Protein AF-A0AAV7MUH1-F1 (afdb_monomer_lite)

pLDDT: mean 76.48, std 22.88, range [33.53, 98.25]

InterPro domains:
  IPR004244 Transposase, L1 [PTHR11505] (30-204)

Organism: Pleurodeles waltl (NCBI:txid8319)

Secondary structure (DSSP, 8-state):
----PPPPPP-------HHHHHHHHHHHHHHHT----------TTSSTTS--STTHHHHHHHHHHHHHHHHHHHHHHHHHHHHHHHHHHHHHHHHHHHHHHHHHHHHHHHHHHHHHHHHHHHHHHHHHHHHHHHHHHHHHHHHHTTPPPP--PPTTTTTT-HHHHHHHHHHHH-GGGTTS-TTTT------------TT-------------

Radius of gyration: 53.79 Å; chains: 1; bounding box: 118×74×135 Å

Structure (mmCIF, N/CA/C/O backbone):
data_AF-A0AAV7MUH1-F1
#
_entry.id   AF-A0AAV7MUH1-F1
#
loop_
_atom_site.group_PDB
_atom_site.id
_atom_site.type_symbol
_atom_site.label_atom_id
_atom_site.label_alt_id
_atom_site.label_comp_id
_atom_site.label_asym_id
_atom_site.label_entity_id
_atom_site.label_seq_id
_atom_site.pdbx_PDB_ins_code
_atom_site.Cartn_x
_atom_site.Cartn_y
_atom_site.Cartn_z
_atom_site.occupancy
_atom_site.B_iso_or_equiv
_atom_site.auth_seq_id
_atom_site.auth_comp_id
_atom_site.auth_asym_id
_atom_site.auth_atom_id
_atom_site.pdbx_PDB_model_num
ATOM 1 N N . MET A 1 1 ? -11.792 -47.259 -41.196 1.00 43.94 1 MET A N 1
ATOM 2 C CA . MET A 1 1 ? -10.559 -46.817 -41.878 1.00 43.94 1 MET A CA 1
ATOM 3 C C . MET A 1 1 ? -10.065 -45.596 -41.130 1.00 43.94 1 MET A C 1
ATOM 5 O O . MET A 1 1 ? -10.400 -44.476 -41.482 1.00 43.94 1 MET A O 1
ATOM 9 N N . GLU A 1 2 ? -9.397 -45.850 -40.009 1.00 38.09 2 GLU A N 1
ATOM 10 C CA . GLU A 1 2 ? -8.798 -44.831 -39.149 1.00 38.09 2 GLU A CA 1
ATOM 11 C C . GLU A 1 2 ? -7.397 -44.534 -39.684 1.00 38.09 2 GLU A C 1
ATOM 13 O O . GLU A 1 2 ? -6.570 -45.438 -39.794 1.00 38.09 2 GLU A O 1
ATOM 18 N N . ALA A 1 3 ? -7.151 -43.285 -40.070 1.00 43.94 3 ALA A N 1
ATOM 19 C CA . ALA A 1 3 ? -5.823 -42.810 -40.423 1.00 43.94 3 ALA A CA 1
ATOM 20 C C . ALA A 1 3 ? -5.205 -42.158 -39.181 1.00 43.94 3 ALA A C 1
ATOM 22 O O . ALA A 1 3 ? -5.614 -41.076 -38.762 1.00 43.94 3 ALA A O 1
ATOM 23 N N . HIS A 1 4 ? -4.239 -42.853 -38.582 1.00 39.06 4 HIS A N 1
ATOM 24 C CA . HIS A 1 4 ? -3.366 -42.335 -37.536 1.00 39.06 4 HIS A CA 1
ATOM 25 C C . HIS A 1 4 ? -2.500 -41.193 -38.089 1.00 39.06 4 HIS A C 1
ATOM 27 O O . HIS A 1 4 ? -1.610 -41.426 -38.905 1.00 39.06 4 HIS A O 1
ATOM 33 N N . LEU A 1 5 ? -2.734 -39.970 -37.615 1.00 45.06 5 LEU A N 1
ATOM 34 C CA . LEU A 1 5 ? -1.778 -38.865 -37.689 1.00 45.06 5 LEU A CA 1
ATOM 35 C C . LEU A 1 5 ? -0.953 -38.873 -36.397 1.00 45.06 5 LEU A C 1
ATOM 37 O O . LEU A 1 5 ? -1.501 -38.744 -35.302 1.00 45.06 5 LEU A O 1
ATOM 41 N N . ALA A 1 6 ? 0.355 -39.089 -36.529 1.00 49.53 6 ALA A N 1
ATOM 42 C CA . ALA A 1 6 ? 1.310 -39.011 -35.429 1.00 49.53 6 ALA A CA 1
ATOM 43 C C . ALA A 1 6 ? 1.511 -37.546 -34.986 1.00 49.53 6 ALA A C 1
ATOM 45 O O . ALA A 1 6 ? 1.482 -36.656 -35.837 1.00 49.53 6 ALA A O 1
ATOM 46 N N . PRO A 1 7 ? 1.728 -37.270 -33.687 1.00 46.59 7 PRO A N 1
ATOM 47 C CA . PRO A 1 7 ? 2.046 -35.928 -33.219 1.00 46.59 7 PRO A CA 1
ATOM 48 C C . PRO A 1 7 ? 3.510 -35.594 -33.526 1.00 46.59 7 PRO A C 1
ATOM 50 O O . PRO A 1 7 ? 4.417 -36.341 -33.155 1.00 46.59 7 PRO A O 1
ATOM 53 N N . GLU A 1 8 ? 3.739 -34.462 -34.189 1.00 44.31 8 GLU A N 1
ATOM 54 C CA . GLU A 1 8 ? 5.073 -33.883 -34.317 1.00 44.31 8 GLU A CA 1
ATOM 55 C C . GLU A 1 8 ? 5.610 -33.534 -32.923 1.00 44.31 8 GLU A C 1
ATOM 57 O O . GLU A 1 8 ? 4.988 -32.795 -32.157 1.00 44.31 8 GLU A O 1
ATOM 62 N N . GLY A 1 9 ? 6.747 -34.134 -32.570 1.00 41.78 9 GLY A N 1
ATOM 63 C CA . GLY A 1 9 ? 7.471 -33.811 -31.347 1.00 41.78 9 GLY A CA 1
ATOM 64 C C . GLY A 1 9 ? 8.048 -32.391 -31.397 1.00 41.78 9 GLY A C 1
ATOM 65 O O . GLY A 1 9 ? 8.217 -31.824 -32.478 1.00 41.78 9 GLY A O 1
ATOM 66 N N . PRO A 1 10 ? 8.369 -31.797 -30.237 1.00 39.47 10 PRO A N 1
ATOM 67 C CA . PRO A 1 10 ? 8.906 -30.447 -30.180 1.00 39.47 10 PRO A CA 1
ATOM 68 C C . PRO A 1 10 ? 10.272 -30.392 -30.871 1.00 39.47 10 PRO A C 1
ATOM 70 O O . PRO A 1 10 ? 11.183 -31.151 -30.540 1.00 39.47 10 PRO A O 1
ATOM 73 N N . VAL A 1 11 ? 10.413 -29.459 -31.815 1.00 42.25 11 VAL A N 1
ATOM 74 C CA . VAL A 1 11 ? 11.704 -29.059 -32.380 1.00 42.25 11 VAL A CA 1
ATOM 75 C C . VAL A 1 11 ? 12.531 -28.470 -31.242 1.00 42.25 11 VAL A C 1
ATOM 77 O O . VAL A 1 11 ? 12.309 -27.341 -30.804 1.00 42.25 11 VAL A O 1
ATOM 80 N N . VAL A 1 12 ? 13.464 -29.264 -30.725 1.00 39.06 12 VAL A N 1
ATOM 81 C CA . VAL A 1 12 ? 14.494 -28.793 -29.803 1.00 39.06 12 VAL A CA 1
ATOM 82 C C . VAL A 1 12 ? 15.416 -27.888 -30.614 1.00 39.06 12 VAL A C 1
ATOM 84 O O . VAL A 1 12 ? 16.262 -28.359 -31.368 1.00 39.06 12 VAL A O 1
ATOM 87 N N . LEU A 1 13 ? 15.218 -26.576 -30.497 1.00 42.34 13 LEU A N 1
ATOM 88 C CA . LEU A 1 13 ? 16.234 -25.601 -30.872 1.00 42.34 13 LEU A CA 1
ATOM 89 C C . LEU A 1 13 ? 17.396 -25.804 -29.899 1.00 42.34 13 LEU A C 1
ATOM 91 O O . LEU A 1 13 ? 17.315 -25.377 -28.746 1.00 42.34 13 LEU A O 1
ATOM 95 N N . GLU A 1 14 ? 18.439 -26.513 -30.338 1.00 43.88 14 GLU A N 1
ATOM 96 C CA . GLU A 1 14 ? 19.710 -26.568 -29.621 1.00 43.88 14 GLU A CA 1
ATOM 97 C C . GLU A 1 14 ? 20.183 -25.130 -29.397 1.00 43.88 14 GLU A C 1
ATOM 99 O O . GLU A 1 14 ? 20.606 -24.428 -30.318 1.00 43.88 14 GLU A O 1
ATOM 104 N N . GLN A 1 15 ? 20.056 -24.666 -28.156 1.00 44.34 15 GLN A N 1
ATOM 105 C CA . GLN A 1 15 ? 20.662 -23.426 -27.714 1.00 44.34 15 GLN A CA 1
ATOM 106 C C . GLN A 1 15 ? 22.170 -23.660 -27.693 1.00 44.34 15 GLN A C 1
ATOM 108 O O . GLN A 1 15 ? 22.711 -24.201 -26.729 1.00 44.34 15 GLN A O 1
ATOM 113 N N . GLY A 1 16 ? 22.835 -23.302 -28.793 1.00 47.91 16 GLY A N 1
ATOM 114 C CA . GLY A 1 16 ? 24.289 -23.265 -28.851 1.00 47.91 16 GLY A CA 1
ATOM 115 C C . GLY A 1 16 ? 24.819 -22.426 -27.691 1.00 47.91 16 GLY A C 1
ATOM 116 O O . GLY A 1 16 ? 24.275 -21.356 -27.396 1.00 47.91 16 GLY A O 1
ATOM 117 N N . SER A 1 17 ? 25.834 -22.937 -26.992 1.00 55.66 17 SER A N 1
ATOM 118 C CA . SER A 1 17 ? 26.380 -22.255 -25.820 1.00 55.66 17 SER A CA 1
ATOM 119 C C . SER A 1 17 ? 26.906 -20.867 -26.223 1.00 55.66 17 SER A C 1
ATOM 121 O O . SER A 1 17 ? 27.363 -20.698 -27.357 1.00 55.66 17 SER A O 1
ATOM 123 N N . PRO A 1 18 ? 26.897 -19.861 -25.330 1.00 56.88 18 PRO A N 1
ATOM 124 C CA . PRO A 1 18 ? 27.434 -18.527 -25.631 1.00 56.88 18 PRO A CA 1
ATOM 125 C C . PRO A 1 18 ? 28.854 -18.558 -26.230 1.00 56.88 18 PRO A C 1
ATOM 127 O O . PRO A 1 18 ? 29.188 -17.767 -27.107 1.00 56.88 18 PRO A O 1
ATOM 130 N N . GLN A 1 19 ? 29.648 -19.562 -25.849 1.00 59.56 19 GLN A N 1
ATOM 131 C CA . GLN A 1 19 ? 31.004 -19.802 -26.348 1.00 59.56 19 GLN A CA 1
ATOM 132 C C . GLN A 1 19 ? 31.039 -20.227 -27.830 1.00 59.56 19 GLN A C 1
ATOM 134 O O . GLN A 1 19 ? 32.004 -19.933 -28.533 1.00 59.56 19 GLN A O 1
ATOM 139 N N . GLN A 1 20 ? 29.998 -20.898 -28.337 1.00 52.66 20 GLN A N 1
ATOM 140 C CA . GLN A 1 20 ? 29.888 -21.255 -29.757 1.00 52.66 20 GLN A CA 1
ATOM 141 C C . GLN A 1 20 ? 29.564 -20.036 -30.632 1.00 52.66 20 GLN A C 1
ATOM 143 O O . GLN A 1 20 ? 30.074 -19.940 -31.751 1.00 52.66 20 GLN A O 1
ATOM 148 N N . TRP A 1 21 ? 28.783 -19.081 -30.117 1.00 51.62 21 TRP A N 1
ATOM 149 C CA . TRP A 1 21 ? 28.509 -17.820 -30.813 1.00 51.62 21 TRP A CA 1
ATOM 150 C C . TRP A 1 21 ? 29.731 -16.901 -30.837 1.00 51.62 21 TRP A C 1
ATOM 152 O O . TRP A 1 21 ? 30.038 -16.323 -31.879 1.00 51.62 21 TRP A O 1
ATOM 162 N N . GLU A 1 22 ? 30.493 -16.843 -29.742 1.00 57.41 22 GLU A N 1
ATOM 163 C CA . GLU A 1 22 ? 31.778 -16.135 -29.704 1.00 57.41 22 GLU A CA 1
ATOM 164 C C . GLU A 1 22 ? 32.790 -16.737 -30.692 1.00 57.41 22 GLU A C 1
ATOM 166 O O . GLU A 1 22 ? 33.447 -16.001 -31.431 1.00 57.41 22 GLU A O 1
ATOM 171 N N . ALA A 1 23 ? 32.865 -18.069 -30.795 1.00 57.28 23 ALA A N 1
ATOM 172 C CA . ALA A 1 23 ? 33.745 -18.737 -31.754 1.00 57.28 23 ALA A CA 1
ATOM 173 C C . ALA A 1 23 ? 33.356 -18.459 -33.222 1.00 57.28 23 ALA A C 1
ATOM 175 O O . ALA A 1 23 ? 34.238 -18.251 -34.059 1.00 57.28 23 ALA A O 1
ATOM 176 N N . GLN A 1 24 ? 32.057 -18.399 -33.545 1.00 53.31 24 GLN A N 1
ATOM 177 C CA . GLN A 1 24 ? 31.593 -18.008 -34.885 1.00 53.31 24 GLN A CA 1
ATOM 178 C C . GLN A 1 24 ? 31.852 -16.528 -35.189 1.00 53.31 24 GLN A C 1
ATOM 180 O O . GLN A 1 24 ? 32.241 -16.196 -36.310 1.00 53.31 24 GLN A O 1
ATOM 185 N N . MET A 1 25 ? 31.707 -15.642 -34.201 1.00 51.44 25 MET A N 1
ATOM 186 C CA . MET A 1 25 ? 31.997 -14.216 -34.370 1.00 51.44 25 MET A CA 1
ATOM 187 C C . MET A 1 25 ? 33.490 -13.956 -34.589 1.00 51.44 25 MET A C 1
ATOM 189 O O . MET A 1 25 ? 33.831 -13.158 -35.463 1.00 51.44 25 MET A O 1
ATOM 193 N N . ILE A 1 26 ? 34.375 -14.681 -33.892 1.00 55.84 26 ILE A N 1
ATOM 194 C CA . ILE A 1 26 ? 35.833 -14.620 -34.099 1.00 55.84 26 ILE A CA 1
ATOM 195 C C . ILE A 1 26 ? 36.221 -15.153 -35.490 1.00 55.84 26 ILE A C 1
ATOM 197 O O . ILE A 1 26 ? 37.089 -14.577 -36.148 1.00 55.84 26 ILE A O 1
ATOM 201 N N . GLN A 1 27 ? 35.553 -16.196 -36.002 1.00 47.59 27 GLN A N 1
ATOM 202 C CA . GLN A 1 27 ? 35.782 -16.660 -37.378 1.00 47.59 27 GLN A CA 1
ATOM 203 C C . GLN A 1 27 ? 35.273 -15.665 -38.434 1.00 47.59 27 GLN A C 1
ATOM 205 O O . GLN A 1 27 ? 35.942 -15.463 -39.447 1.00 47.59 27 GLN A O 1
ATOM 210 N N . LEU A 1 28 ? 34.158 -14.971 -38.188 1.00 43.12 28 LEU A N 1
ATOM 211 C CA . LEU A 1 28 ? 33.665 -13.910 -39.076 1.00 43.12 28 LEU A CA 1
ATOM 212 C C . LEU A 1 28 ? 34.564 -12.660 -39.059 1.00 43.12 28 LEU A C 1
ATOM 214 O O . LEU A 1 28 ? 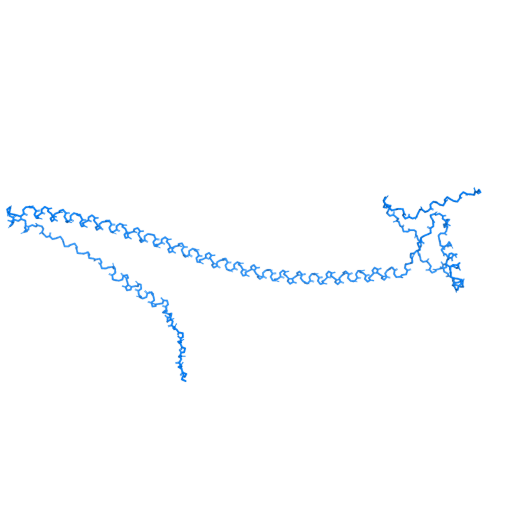34.759 -12.037 -40.104 1.00 43.12 28 LEU A O 1
ATOM 218 N N . THR A 1 29 ? 35.197 -12.334 -37.925 1.00 46.56 29 THR A N 1
ATOM 219 C CA . THR A 1 29 ? 36.217 -11.267 -37.875 1.00 46.56 29 THR A CA 1
ATOM 220 C C . THR A 1 29 ? 37.530 -11.684 -38.542 1.00 46.56 29 THR A C 1
ATOM 222 O O . THR A 1 29 ? 38.168 -10.854 -39.190 1.00 46.56 29 THR A O 1
ATOM 225 N N . ALA A 1 30 ? 37.912 -12.965 -38.472 1.00 40.53 30 ALA A N 1
ATOM 226 C CA . ALA A 1 30 ? 39.101 -13.483 -39.154 1.00 40.53 30 ALA A CA 1
ATOM 227 C C . ALA A 1 30 ? 38.953 -13.505 -40.689 1.00 40.53 30 ALA A C 1
ATOM 229 O O . ALA A 1 30 ? 39.934 -13.291 -41.401 1.00 40.53 30 ALA A O 1
ATOM 230 N N . VAL A 1 31 ? 37.736 -13.690 -41.214 1.00 44.97 31 VAL A N 1
ATOM 231 C CA . VAL A 1 31 ? 37.474 -13.651 -42.666 1.00 44.97 31 VAL A CA 1
ATOM 232 C C . VAL A 1 31 ? 37.363 -12.211 -43.195 1.00 44.97 31 VAL A C 1
ATOM 234 O O . VAL A 1 31 ? 37.756 -11.947 -44.329 1.00 44.97 31 VAL A O 1
ATOM 237 N N . GLY A 1 32 ? 36.922 -11.249 -42.374 1.00 37.06 32 GLY A N 1
ATOM 238 C CA . GLY A 1 32 ? 36.836 -9.828 -42.753 1.00 37.06 32 GLY A CA 1
ATOM 239 C C . GLY A 1 32 ? 38.130 -9.015 -42.586 1.00 37.06 32 GLY A C 1
ATOM 240 O O . GLY A 1 32 ? 38.215 -7.891 -43.073 1.00 37.06 32 GLY A O 1
ATOM 241 N N . GLY A 1 33 ? 39.139 -9.572 -41.907 1.00 34.19 33 GLY A N 1
ATOM 242 C CA . GLY A 1 33 ? 40.399 -8.906 -41.553 1.00 34.19 33 GLY A CA 1
ATOM 243 C C . GLY A 1 33 ? 41.588 -9.206 -42.470 1.00 34.19 33 GLY A C 1
ATOM 244 O O . GLY A 1 33 ? 42.725 -8.906 -42.106 1.00 34.19 33 GLY A O 1
ATOM 245 N N . SER A 1 34 ? 41.363 -9.782 -43.655 1.00 38.22 34 SER A N 1
ATOM 246 C CA . SER A 1 34 ? 42.408 -9.918 -44.679 1.00 38.22 34 SER A CA 1
ATOM 247 C C . SER A 1 34 ? 42.640 -8.566 -45.351 1.00 38.22 34 SER A C 1
ATOM 249 O O . SER A 1 34 ? 42.219 -8.312 -46.476 1.00 38.22 34 SER A O 1
ATOM 251 N N . SER A 1 35 ? 43.301 -7.678 -44.612 1.00 40.84 35 SER A N 1
ATOM 252 C CA . SER A 1 35 ? 43.976 -6.497 -45.128 1.00 40.84 35 SER A CA 1
ATOM 253 C C . SER A 1 35 ? 44.902 -6.948 -46.254 1.00 40.84 35 SER A C 1
ATOM 255 O O . SER A 1 35 ? 46.018 -7.411 -46.014 1.00 40.84 35 SER A O 1
ATOM 257 N N . LEU A 1 36 ? 44.432 -6.829 -47.497 1.00 41.06 36 LEU A N 1
ATOM 258 C CA . LEU A 1 36 ? 45.266 -6.826 -48.691 1.00 41.06 36 LEU A CA 1
ATOM 259 C C . LEU A 1 36 ? 46.112 -5.548 -48.659 1.00 41.06 36 LEU A C 1
ATOM 261 O O . LEU A 1 36 ? 45.964 -4.640 -49.469 1.00 41.06 36 LEU A O 1
ATOM 265 N N . ARG A 1 37 ? 47.031 -5.464 -47.694 1.00 40.81 37 ARG A N 1
ATOM 266 C CA . ARG A 1 37 ? 48.134 -4.510 -47.688 1.00 40.81 37 ARG A CA 1
ATOM 267 C C . ARG A 1 37 ? 49.235 -5.059 -48.595 1.00 40.81 37 ARG A C 1
ATOM 269 O O . ARG A 1 37 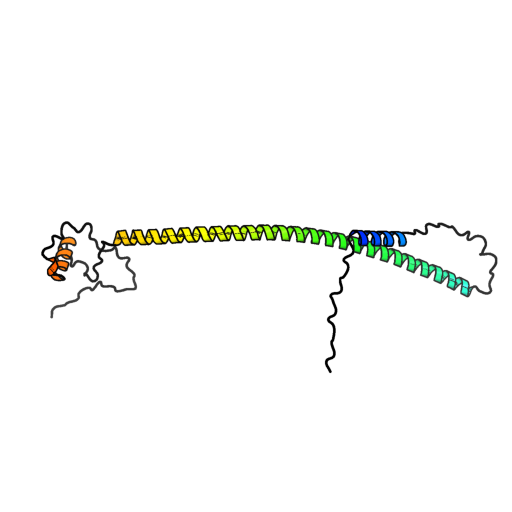? 50.363 -5.273 -48.174 1.00 40.81 37 ARG A O 1
ATOM 276 N N . GLY A 1 38 ? 48.880 -5.284 -49.854 1.00 34.75 38 GLY A N 1
ATOM 277 C CA . GLY A 1 38 ? 49.821 -5.331 -50.958 1.00 34.75 38 GLY A CA 1
ATOM 278 C C . GLY A 1 38 ? 49.881 -3.933 -51.549 1.00 34.75 38 GLY A C 1
ATOM 279 O O . GLY A 1 38 ? 49.146 -3.624 -52.480 1.00 34.75 38 GLY A O 1
ATOM 280 N N . LYS A 1 39 ? 50.740 -3.065 -51.003 1.00 41.88 39 LYS A N 1
ATOM 281 C CA . LYS A 1 39 ? 51.292 -1.964 -51.801 1.00 41.88 39 LYS A CA 1
ATOM 282 C C . LYS A 1 39 ? 52.263 -2.592 -52.800 1.00 41.88 39 LYS A C 1
ATOM 284 O O . LYS A 1 39 ? 53.472 -2.511 -52.631 1.00 41.88 39 LYS A O 1
ATOM 289 N N . GLU A 1 40 ? 51.731 -3.296 -53.788 1.00 39.44 40 GLU A N 1
ATOM 290 C CA . GLU A 1 40 ? 52.472 -3.505 -55.019 1.00 39.44 40 GLU A CA 1
ATOM 291 C C . GLU A 1 40 ? 52.229 -2.249 -55.841 1.00 39.44 40 GLU A C 1
ATOM 293 O O . GLU A 1 40 ? 51.206 -2.094 -56.509 1.00 39.44 40 GLU A O 1
ATOM 298 N N . ASP A 1 41 ? 53.162 -1.309 -55.706 1.00 42.47 41 ASP A N 1
ATOM 299 C CA . ASP A 1 41 ? 53.386 -0.288 -56.715 1.00 42.47 41 ASP A CA 1
ATOM 300 C C . ASP A 1 41 ? 53.663 -1.035 -58.026 1.00 42.47 41 ASP A C 1
ATOM 302 O O . ASP A 1 41 ? 54.786 -1.450 -58.314 1.00 42.47 41 ASP A O 1
ATOM 306 N N . PHE A 1 42 ? 52.601 -1.294 -58.791 1.00 39.28 42 PHE A N 1
ATOM 307 C CA . PHE A 1 42 ? 52.718 -1.811 -60.144 1.00 39.28 42 PHE A CA 1
ATOM 308 C C . PHE A 1 42 ? 53.594 -0.820 -60.916 1.00 39.28 42 PHE A C 1
ATOM 310 O O . PHE A 1 42 ? 53.248 0.364 -60.966 1.00 39.28 42 PHE A O 1
ATOM 317 N N . PRO A 1 43 ? 54.718 -1.252 -61.513 1.00 43.62 43 PRO A N 1
ATOM 318 C CA . PRO A 1 43 ? 55.547 -0.352 -62.288 1.00 43.62 43 PRO A CA 1
ATOM 319 C C . PRO A 1 43 ? 54.736 0.097 -63.508 1.00 43.62 43 PRO A C 1
ATOM 321 O O . PRO A 1 43 ? 54.604 -0.632 -64.489 1.00 43.62 43 PRO A O 1
ATOM 324 N N . GLU A 1 44 ? 54.201 1.319 -63.458 1.00 51.22 44 GLU A N 1
ATOM 325 C CA . GLU A 1 44 ? 53.490 1.978 -64.567 1.00 51.22 44 GLU A CA 1
ATOM 326 C C . GLU A 1 44 ? 54.391 2.188 -65.806 1.00 51.22 44 GLU A C 1
ATOM 328 O O . GLU A 1 44 ? 53.945 2.670 -66.846 1.00 51.22 44 GLU A O 1
ATOM 333 N N . SER A 1 45 ? 55.660 1.782 -65.742 1.00 49.47 45 SER A N 1
ATOM 334 C CA . SER A 1 45 ? 56.706 2.223 -66.658 1.00 49.47 45 SER A CA 1
ATOM 335 C C . SER A 1 45 ? 56.939 1.354 -67.898 1.00 49.47 45 SER A C 1
ATOM 337 O O . SER A 1 45 ? 57.883 1.647 -68.621 1.00 49.47 45 SER A O 1
ATOM 339 N N . ASN A 1 46 ? 56.146 0.313 -68.196 1.00 49.44 46 ASN A N 1
ATOM 340 C CA . ASN A 1 46 ? 56.423 -0.492 -69.407 1.00 49.44 46 ASN A CA 1
ATOM 341 C C . ASN A 1 46 ? 55.228 -1.027 -70.216 1.00 49.44 46 ASN A C 1
ATOM 343 O O . ASN A 1 46 ? 55.435 -1.713 -71.212 1.00 49.44 46 ASN A O 1
ATOM 347 N N . ALA A 1 47 ? 53.985 -0.686 -69.864 1.00 48.19 47 ALA A N 1
ATOM 348 C CA . ALA A 1 47 ? 52.813 -1.023 -70.691 1.00 48.19 47 ALA A CA 1
ATOM 349 C C . ALA A 1 47 ? 52.324 0.148 -71.570 1.00 48.19 47 ALA A C 1
ATOM 351 O O . ALA A 1 47 ? 51.491 -0.040 -72.454 1.00 48.19 47 ALA A O 1
ATOM 352 N N . LEU A 1 48 ? 52.843 1.360 -71.343 1.00 48.38 48 LEU A N 1
ATOM 353 C CA . LEU A 1 48 ? 52.349 2.606 -71.943 1.00 48.38 48 LEU A CA 1
ATOM 354 C C . LEU A 1 48 ? 52.924 2.920 -73.338 1.00 48.38 48 LEU A C 1
ATOM 356 O O . LEU A 1 48 ? 52.413 3.809 -74.010 1.00 48.38 48 LEU A O 1
ATOM 360 N N . ALA A 1 49 ? 53.947 2.191 -73.795 1.00 52.38 49 ALA A N 1
ATOM 361 C CA . ALA A 1 49 ? 54.671 2.494 -75.036 1.00 52.38 49 ALA A CA 1
ATOM 362 C C . ALA A 1 49 ? 54.296 1.610 -76.247 1.00 52.38 49 ALA A C 1
ATOM 364 O O . ALA A 1 49 ? 54.886 1.762 -77.312 1.00 52.38 49 ALA A O 1
ATOM 365 N N . LEU A 1 50 ? 53.336 0.683 -76.115 1.00 49.19 50 LEU A N 1
ATOM 366 C CA . LEU A 1 50 ? 53.035 -0.323 -77.153 1.00 49.19 50 LEU A CA 1
ATOM 367 C C . LEU A 1 50 ? 51.607 -0.276 -77.726 1.00 49.19 50 LEU A C 1
ATOM 369 O O . LEU A 1 50 ? 51.237 -1.138 -78.520 1.00 49.19 50 LEU A O 1
ATOM 373 N N . LEU A 1 51 ? 50.805 0.736 -77.382 1.00 49.91 51 LEU A N 1
ATOM 374 C CA . LEU A 1 51 ? 49.444 0.908 -77.908 1.00 49.91 51 LEU A CA 1
ATOM 375 C C . LEU A 1 51 ? 49.213 2.340 -78.417 1.00 49.91 51 LEU A C 1
ATOM 377 O O . LEU A 1 51 ? 48.513 3.130 -77.791 1.00 49.91 51 LEU A O 1
ATOM 381 N N . GLU A 1 52 ? 49.764 2.669 -79.587 1.00 50.56 52 GLU A N 1
ATOM 382 C CA . GLU A 1 52 ? 49.280 3.805 -80.391 1.00 50.56 52 GLU A CA 1
ATOM 383 C C . GLU A 1 52 ? 48.076 3.404 -81.295 1.00 50.56 52 GLU A C 1
ATOM 385 O O . GLU A 1 52 ? 47.680 2.239 -81.386 1.00 50.56 52 GLU A O 1
ATOM 390 N N . PRO A 1 53 ? 47.451 4.340 -82.031 1.00 55.19 53 PRO A N 1
ATOM 391 C CA . PRO A 1 53 ? 46.261 5.114 -81.699 1.00 55.19 53 PRO A CA 1
ATOM 392 C C . PRO A 1 53 ? 44.953 4.492 -82.245 1.00 55.19 53 PRO A C 1
ATOM 394 O O . PRO A 1 53 ? 43.993 5.209 -82.520 1.00 55.19 53 PRO A O 1
ATOM 397 N N . ARG A 1 54 ? 44.871 3.164 -82.429 1.00 53.62 54 ARG A N 1
ATOM 398 C CA . ARG A 1 54 ? 43.662 2.523 -83.004 1.00 53.62 54 ARG A CA 1
ATOM 399 C C . ARG A 1 54 ? 42.493 2.341 -82.024 1.00 53.62 54 ARG A C 1
ATOM 401 O O . ARG A 1 54 ? 41.356 2.248 -82.469 1.00 53.62 54 ARG A O 1
ATOM 408 N N . ASN A 1 55 ? 42.748 2.369 -80.711 1.00 59.81 55 ASN A N 1
ATOM 409 C CA . ASN A 1 55 ? 41.759 2.070 -79.659 1.00 59.81 55 ASN A CA 1
ATOM 410 C C . ASN A 1 55 ? 41.592 3.195 -78.611 1.00 59.81 55 ASN A C 1
ATOM 412 O O . ASN A 1 55 ? 41.168 2.942 -77.482 1.00 59.81 55 ASN A O 1
ATOM 416 N N . GLY A 1 56 ? 41.897 4.452 -78.959 1.00 67.31 56 GLY A N 1
ATOM 417 C CA . GLY A 1 56 ? 41.882 5.584 -78.014 1.00 67.31 56 GLY A CA 1
ATOM 418 C C . GLY A 1 56 ? 40.542 5.825 -77.295 1.00 67.31 56 GLY A C 1
ATOM 419 O O . GLY A 1 56 ? 40.527 6.333 -76.175 1.00 67.31 56 GLY A O 1
ATOM 420 N N . GLY A 1 57 ? 39.416 5.417 -77.894 1.00 78.94 57 GLY A N 1
ATOM 421 C CA . GLY A 1 57 ? 38.099 5.449 -77.245 1.00 78.94 57 GLY A CA 1
ATOM 422 C C . GLY A 1 57 ? 37.958 4.428 -76.111 1.00 78.94 57 GLY A C 1
ATOM 423 O O . GLY A 1 57 ? 37.470 4.766 -75.036 1.00 78.94 57 GLY A O 1
ATOM 424 N N . VAL A 1 58 ? 38.461 3.207 -76.314 1.00 82.69 58 VAL A N 1
ATOM 425 C CA . VAL A 1 58 ? 38.430 2.127 -75.312 1.00 82.69 58 VAL A CA 1
ATOM 426 C C . VAL A 1 58 ? 39.287 2.495 -74.101 1.00 82.69 58 VAL A C 1
ATOM 428 O O . VAL A 1 58 ? 38.862 2.314 -72.964 1.00 82.69 58 VAL A O 1
ATOM 431 N N . TYR A 1 59 ? 40.457 3.094 -74.330 1.00 83.00 59 TYR A N 1
ATOM 432 C CA . TYR A 1 59 ? 41.340 3.547 -73.253 1.00 83.00 59 TYR A CA 1
ATOM 433 C C . TYR A 1 59 ? 40.710 4.659 -72.394 1.00 83.00 59 TYR A C 1
ATOM 435 O O . TYR A 1 59 ? 40.778 4.612 -71.165 1.00 83.00 59 TYR A O 1
ATOM 443 N N . LYS A 1 60 ? 40.025 5.630 -73.018 1.00 85.81 60 LYS A N 1
ATOM 444 C CA . LYS A 1 60 ? 39.283 6.677 -72.291 1.00 85.81 60 LYS A CA 1
ATOM 445 C C . LYS A 1 60 ? 38.160 6.100 -71.426 1.00 85.81 60 LYS A C 1
ATOM 447 O O . LYS A 1 60 ? 38.001 6.524 -70.284 1.00 85.81 60 LYS A O 1
ATOM 452 N N . LEU A 1 61 ? 37.412 5.123 -71.945 1.00 89.88 61 LEU A N 1
ATOM 453 C CA . LEU A 1 61 ? 36.373 4.427 -71.180 1.00 89.88 61 LEU A CA 1
ATOM 454 C C . LEU A 1 61 ? 36.966 3.657 -69.995 1.00 89.88 61 LEU A C 1
ATOM 456 O O . LEU A 1 61 ? 36.430 3.734 -68.893 1.00 89.88 61 LEU A O 1
ATOM 460 N N . LEU A 1 62 ? 38.101 2.983 -70.192 1.00 90.62 62 LEU A N 1
ATOM 461 C CA . LEU A 1 62 ? 38.789 2.240 -69.136 1.00 90.62 62 LEU A CA 1
ATOM 462 C C . LEU A 1 62 ? 39.260 3.159 -67.995 1.00 90.62 62 LEU A C 1
ATOM 464 O O . LEU A 1 62 ? 39.092 2.827 -66.823 1.00 90.62 62 LEU A O 1
ATOM 468 N N . LEU A 1 63 ? 39.798 4.339 -68.323 1.00 89.44 63 LEU A N 1
ATOM 469 C CA . LEU A 1 63 ? 40.171 5.356 -67.333 1.00 89.44 63 LEU A CA 1
ATOM 470 C C . LEU A 1 63 ? 38.957 5.909 -66.574 1.00 89.44 63 LEU A C 1
ATOM 472 O O . LEU A 1 63 ? 39.024 6.073 -65.355 1.00 89.44 63 LEU A O 1
ATOM 476 N N . SER A 1 64 ? 37.847 6.164 -67.273 1.00 91.62 64 SER A N 1
ATOM 477 C CA . SER A 1 64 ? 36.593 6.605 -66.648 1.00 91.62 64 SER A CA 1
ATOM 478 C C . SER A 1 64 ? 36.051 5.553 -65.682 1.00 91.62 64 SER A C 1
ATOM 480 O O . SER A 1 64 ? 35.705 5.879 -64.550 1.00 91.62 64 SER A O 1
ATOM 482 N N . LEU A 1 65 ? 36.048 4.283 -66.095 1.00 93.75 65 LEU A N 1
ATOM 483 C CA . LEU A 1 65 ? 35.607 3.166 -65.266 1.00 93.75 65 LEU A CA 1
ATOM 484 C C . LEU A 1 65 ? 36.518 2.975 -64.045 1.00 93.75 65 LEU A C 1
ATOM 486 O O . LEU A 1 65 ? 36.023 2.798 -62.937 1.00 93.75 65 LEU A O 1
ATOM 490 N N . LYS A 1 66 ? 37.845 3.081 -64.214 1.00 93.31 66 LYS A N 1
ATOM 491 C CA . LYS A 1 66 ? 38.813 3.042 -63.100 1.00 93.31 66 LYS A CA 1
ATOM 492 C C . LYS A 1 66 ? 38.523 4.137 -62.069 1.00 93.31 66 LYS A C 1
ATOM 494 O O . LYS A 1 66 ? 38.643 3.887 -60.870 1.00 93.31 66 LYS A O 1
ATOM 499 N N . LYS A 1 67 ? 38.148 5.338 -62.523 1.00 94.25 67 LYS A N 1
ATOM 500 C CA . LYS A 1 67 ? 37.769 6.450 -61.644 1.00 94.25 67 LYS A CA 1
ATOM 501 C C . LYS A 1 67 ? 36.452 6.169 -60.914 1.00 94.25 67 LYS A C 1
ATOM 503 O O . LYS A 1 67 ? 36.410 6.320 -59.700 1.00 94.25 67 LYS A O 1
ATOM 508 N N . GLU A 1 68 ? 35.422 5.714 -61.625 1.00 95.56 68 GLU A N 1
ATOM 509 C CA . GLU A 1 68 ? 34.109 5.423 -61.031 1.00 95.56 68 GLU A CA 1
ATOM 510 C C . GLU A 1 68 ? 34.174 4.272 -60.014 1.00 95.56 68 GLU A C 1
ATOM 512 O O . GLU A 1 68 ? 33.582 4.360 -58.941 1.00 95.56 68 GLU A O 1
ATOM 517 N N . ILE A 1 69 ? 34.939 3.211 -60.304 1.00 95.56 69 ILE A N 1
ATOM 518 C CA . ILE A 1 69 ? 35.165 2.105 -59.361 1.00 95.56 69 ILE A CA 1
ATOM 519 C C . ILE A 1 69 ? 35.828 2.619 -58.082 1.00 95.56 69 ILE A C 1
ATOM 521 O O . ILE A 1 69 ? 35.399 2.246 -56.994 1.00 95.56 69 ILE A O 1
ATOM 525 N N . ARG A 1 70 ? 36.841 3.489 -58.198 1.00 95.69 70 ARG A N 1
ATOM 526 C CA . ARG A 1 70 ? 37.516 4.081 -57.034 1.00 95.69 70 ARG A CA 1
ATOM 527 C C . ARG A 1 70 ? 36.551 4.903 -56.185 1.00 95.69 70 ARG A C 1
ATOM 529 O O . ARG A 1 70 ? 36.500 4.710 -54.979 1.00 95.69 70 ARG A O 1
ATOM 536 N N . GLU A 1 71 ? 35.761 5.763 -56.817 1.00 95.94 71 GLU A N 1
ATOM 537 C CA . GLU A 1 71 ? 34.781 6.604 -56.124 1.00 95.94 71 GLU A CA 1
ATOM 538 C C . GLU A 1 71 ? 33.717 5.759 -55.406 1.00 95.94 71 GLU A C 1
ATOM 540 O O . GLU A 1 71 ? 33.415 5.987 -54.236 1.00 95.94 71 GLU A O 1
ATOM 545 N N . ARG A 1 72 ? 33.200 4.709 -56.059 1.00 95.62 72 ARG A N 1
ATOM 546 C CA . ARG A 1 72 ? 32.276 3.758 -55.420 1.00 95.62 72 ARG A CA 1
ATOM 547 C C . ARG A 1 72 ? 32.927 3.013 -54.254 1.00 95.62 72 ARG A C 1
ATOM 549 O O . ARG A 1 72 ? 32.249 2.759 -53.260 1.00 95.62 72 ARG A O 1
ATOM 556 N N . PHE A 1 73 ? 34.211 2.676 -54.362 1.00 96.19 73 PHE A N 1
ATOM 557 C CA . PHE A 1 73 ? 34.958 2.017 -53.291 1.00 96.19 73 PHE A CA 1
ATOM 558 C C . PHE A 1 73 ? 35.116 2.939 -52.074 1.00 96.19 73 PHE A C 1
ATOM 560 O O . PHE A 1 73 ? 34.790 2.532 -50.964 1.00 96.19 73 PHE A O 1
ATOM 567 N N . GLU A 1 74 ? 35.482 4.205 -52.286 1.00 95.88 74 GLU A N 1
ATOM 568 C CA . GLU A 1 74 ? 35.567 5.221 -51.225 1.00 95.88 74 GLU A CA 1
ATOM 569 C C . GLU A 1 74 ? 34.208 5.451 -50.539 1.00 95.88 74 GLU A C 1
ATOM 571 O O . GLU A 1 74 ? 34.119 5.545 -49.314 1.00 95.88 74 GLU A O 1
ATOM 576 N N . ILE A 1 75 ? 33.111 5.501 -51.304 1.00 96.06 75 ILE A N 1
ATOM 577 C CA . ILE A 1 75 ? 31.753 5.595 -50.739 1.00 96.06 75 ILE A CA 1
ATOM 578 C C . ILE A 1 75 ? 31.423 4.351 -49.903 1.00 96.06 75 ILE A C 1
ATOM 580 O O . ILE A 1 75 ? 30.835 4.473 -48.827 1.00 96.06 75 ILE A O 1
ATOM 584 N N . SER A 1 76 ? 31.799 3.163 -50.379 1.00 95.75 76 SER A N 1
ATOM 585 C CA . SER A 1 76 ? 31.575 1.906 -49.663 1.00 95.75 76 SER A CA 1
ATOM 586 C C . SER A 1 76 ? 32.331 1.866 -48.335 1.00 95.75 76 SER A C 1
ATOM 588 O O . SER A 1 76 ? 31.729 1.527 -47.318 1.00 95.75 76 SER A O 1
ATOM 590 N N . GLU A 1 77 ? 33.605 2.263 -48.314 1.00 96.06 77 GLU A N 1
ATOM 591 C CA . GLU A 1 77 ? 34.403 2.348 -47.082 1.00 96.06 77 GLU A CA 1
ATOM 592 C C . GLU A 1 77 ? 33.793 3.342 -46.086 1.00 96.06 77 GLU A C 1
ATOM 594 O O . GLU A 1 77 ? 33.628 3.028 -44.906 1.00 96.06 77 GLU A O 1
ATOM 599 N N . ASN A 1 78 ? 33.362 4.512 -46.565 1.00 96.38 78 ASN A N 1
ATOM 600 C CA . ASN A 1 78 ? 32.699 5.511 -45.727 1.00 96.38 78 ASN A CA 1
ATOM 601 C C . ASN A 1 78 ? 31.373 5.003 -45.143 1.00 96.38 78 ASN A C 1
ATOM 603 O O . ASN A 1 78 ? 31.059 5.262 -43.980 1.00 96.38 78 ASN A O 1
ATOM 607 N N . ASN A 1 79 ? 30.577 4.280 -45.932 1.00 96.56 79 ASN A N 1
ATOM 608 C CA . ASN A 1 79 ? 29.333 3.683 -45.453 1.00 96.56 79 ASN A CA 1
ATOM 609 C C . ASN A 1 79 ? 29.605 2.574 -44.433 1.00 96.56 79 ASN A C 1
ATOM 611 O O . ASN A 1 79 ? 28.913 2.500 -43.420 1.00 96.56 79 ASN A O 1
ATOM 615 N N . GLN A 1 80 ? 30.631 1.753 -44.664 1.00 96.69 80 GLN A N 1
ATOM 616 C CA . GLN A 1 80 ? 31.041 0.714 -43.727 1.00 96.69 80 GLN A CA 1
ATOM 617 C C . GLN A 1 80 ? 31.480 1.315 -42.386 1.00 96.69 80 GLN A C 1
ATOM 619 O O . GLN A 1 80 ? 31.039 0.837 -41.342 1.00 96.69 80 GLN A O 1
ATOM 624 N N . ALA A 1 81 ? 32.255 2.402 -42.404 1.00 95.81 81 ALA A N 1
ATOM 625 C CA . ALA A 1 81 ? 32.653 3.116 -41.193 1.00 95.81 81 ALA A CA 1
ATOM 626 C C . ALA A 1 81 ? 31.440 3.665 -40.416 1.00 95.81 81 ALA A C 1
ATOM 628 O O . ALA A 1 81 ? 31.334 3.461 -39.208 1.00 95.81 81 ALA A O 1
ATOM 629 N N . LYS A 1 82 ? 30.476 4.290 -41.108 1.00 97.31 82 LYS A N 1
ATOM 630 C CA . LYS A 1 82 ? 29.240 4.802 -40.482 1.00 97.31 82 LYS A CA 1
ATOM 631 C C . LYS A 1 82 ? 28.382 3.696 -39.868 1.00 97.31 82 LYS A C 1
ATOM 633 O O . LYS A 1 82 ? 27.804 3.885 -38.802 1.00 97.31 82 LYS A O 1
ATOM 638 N N . ILE A 1 83 ? 28.281 2.544 -40.535 1.00 97.56 83 ILE A N 1
ATOM 639 C CA . ILE A 1 83 ? 27.544 1.386 -40.013 1.00 97.56 83 ILE A CA 1
ATOM 640 C C . ILE A 1 83 ? 28.224 0.862 -38.747 1.00 97.56 83 ILE A C 1
ATOM 642 O O . ILE A 1 83 ? 27.541 0.616 -37.757 1.00 97.56 83 ILE A O 1
ATOM 646 N N . GLN A 1 84 ? 29.553 0.745 -38.746 1.00 97.50 84 GLN A N 1
ATOM 647 C CA . GLN A 1 84 ? 30.306 0.312 -37.566 1.00 97.50 84 GLN A CA 1
ATOM 648 C C . GLN A 1 84 ? 30.102 1.260 -36.379 1.00 97.50 84 GLN A C 1
ATOM 650 O O . GLN A 1 84 ? 29.820 0.801 -35.274 1.00 97.50 84 GLN A O 1
ATOM 655 N N . GLU A 1 85 ? 30.162 2.573 -36.605 1.00 97.31 85 GLU A N 1
ATOM 656 C CA . GLU A 1 85 ? 29.894 3.576 -35.568 1.00 97.31 85 GLU A CA 1
ATOM 657 C C . GLU A 1 85 ? 28.468 3.455 -35.002 1.00 97.31 85 GLU A C 1
ATOM 659 O O . GLU A 1 85 ? 28.263 3.474 -33.782 1.00 97.31 85 GLU A O 1
ATOM 664 N N . ALA A 1 86 ? 27.473 3.271 -35.876 1.00 97.56 86 ALA A N 1
ATOM 665 C CA . ALA A 1 86 ? 26.088 3.066 -35.467 1.00 97.56 86 ALA A CA 1
ATOM 666 C C . ALA A 1 86 ? 25.911 1.771 -34.656 1.00 97.56 86 ALA A C 1
ATOM 668 O O . ALA A 1 86 ? 25.208 1.785 -33.646 1.00 97.56 86 ALA A O 1
ATOM 669 N N . CYS A 1 87 ? 26.567 0.675 -35.049 1.00 97.50 87 CYS A N 1
ATOM 670 C CA . CYS A 1 87 ? 26.543 -0.593 -34.319 1.00 97.50 87 CYS A CA 1
ATOM 671 C C . CYS A 1 87 ? 27.123 -0.451 -32.908 1.00 97.50 87 CYS A C 1
ATOM 673 O O . CYS A 1 87 ? 26.461 -0.845 -31.953 1.00 97.50 87 CYS A O 1
ATOM 675 N N . VAL A 1 88 ? 28.288 0.186 -32.757 1.00 97.50 88 VAL A N 1
ATOM 676 C CA . VAL A 1 88 ? 28.904 0.436 -31.439 1.00 97.50 88 VAL A CA 1
ATOM 677 C C . VAL A 1 88 ? 28.001 1.322 -30.573 1.00 97.50 88 VAL A C 1
ATOM 679 O O . VAL A 1 88 ? 27.799 1.077 -29.382 1.00 97.50 88 VAL A O 1
ATOM 682 N N . THR A 1 89 ? 27.389 2.344 -31.171 1.00 98.00 89 THR A N 1
ATOM 683 C CA . THR A 1 89 ? 26.435 3.211 -30.465 1.00 98.00 89 THR A CA 1
ATOM 684 C C . THR A 1 89 ? 25.184 2.448 -30.015 1.00 98.00 89 THR A C 1
ATOM 686 O O . THR A 1 89 ? 24.642 2.717 -28.945 1.00 98.00 89 THR A O 1
ATOM 689 N N . LEU A 1 90 ? 24.691 1.502 -30.813 1.00 98.06 90 LEU A N 1
ATOM 690 C CA . LEU A 1 90 ? 23.558 0.665 -30.420 1.00 98.06 90 LEU A CA 1
ATOM 691 C C . LEU A 1 90 ? 23.946 -0.324 -29.322 1.00 98.06 90 LEU A C 1
ATOM 693 O O . LEU A 1 90 ? 23.203 -0.453 -28.356 1.00 98.06 90 LEU A O 1
ATOM 697 N N . GLU A 1 91 ? 25.109 -0.960 -29.426 1.00 98.12 91 GLU A N 1
ATOM 698 C CA . GLU A 1 91 ? 25.626 -1.891 -28.420 1.00 98.12 91 GLU A CA 1
ATOM 699 C C . GLU A 1 91 ? 25.765 -1.214 -27.051 1.00 98.12 91 GLU A C 1
ATOM 701 O O . GLU A 1 91 ? 25.239 -1.698 -26.050 1.00 98.12 91 GLU A O 1
ATOM 706 N N . THR A 1 92 ? 26.371 -0.026 -27.012 1.00 97.75 92 THR A N 1
ATOM 707 C CA . THR A 1 92 ? 26.478 0.766 -25.775 1.00 97.75 92 THR A CA 1
ATOM 708 C C . THR A 1 92 ? 25.116 1.117 -25.177 1.00 97.75 92 THR A C 1
ATOM 710 O O . THR A 1 92 ? 24.933 0.986 -23.967 1.00 97.75 92 THR A O 1
ATOM 713 N N . LYS A 1 93 ? 24.134 1.513 -25.997 1.00 98.12 93 LYS A N 1
ATOM 714 C CA . LYS A 1 93 ? 22.767 1.789 -25.524 1.00 98.12 93 LYS A CA 1
ATOM 715 C C . LYS A 1 93 ? 22.058 0.532 -25.023 1.00 98.12 93 LYS A C 1
ATOM 717 O O . LYS A 1 93 ? 21.339 0.609 -24.032 1.00 98.12 93 LYS A O 1
ATOM 722 N N . ILE A 1 94 ? 22.249 -0.609 -25.683 1.00 98.25 94 ILE A N 1
ATOM 723 C CA . ILE A 1 94 ? 21.683 -1.897 -25.260 1.00 98.25 94 ILE A CA 1
ATOM 724 C C . ILE A 1 94 ? 22.248 -2.297 -23.898 1.00 98.25 94 ILE A C 1
ATOM 726 O O . ILE A 1 94 ? 21.476 -2.666 -23.015 1.00 98.25 94 ILE A O 1
ATOM 730 N N . ASN A 1 95 ? 23.556 -2.154 -23.690 1.00 97.88 95 ASN A N 1
ATOM 731 C CA . ASN A 1 95 ? 24.182 -2.447 -22.401 1.00 97.88 95 ASN A CA 1
ATOM 732 C C . ASN A 1 95 ? 23.645 -1.521 -21.300 1.00 97.88 95 ASN A C 1
ATOM 734 O O . ASN A 1 95 ? 23.209 -1.999 -20.260 1.00 97.88 95 ASN A O 1
ATOM 738 N N . GLN A 1 96 ? 23.537 -0.215 -21.571 1.00 97.81 96 GLN A N 1
ATOM 739 C CA . GLN A 1 96 ? 22.941 0.744 -20.629 1.00 97.81 96 GLN A CA 1
ATOM 740 C C . GLN A 1 96 ? 21.488 0.406 -20.270 1.00 97.81 96 GLN A C 1
ATOM 742 O O . GLN A 1 96 ? 21.089 0.533 -19.114 1.00 97.81 96 GLN A O 1
ATOM 747 N N . LEU A 1 97 ? 20.681 -0.009 -21.251 1.00 97.94 97 LEU A N 1
ATOM 748 C CA . LEU A 1 97 ? 19.306 -0.441 -21.003 1.00 97.94 97 LEU A CA 1
ATOM 749 C C . LEU A 1 97 ? 19.258 -1.746 -20.208 1.00 97.94 97 LEU A C 1
ATOM 751 O O . LEU A 1 97 ? 18.402 -1.881 -19.342 1.00 97.94 97 LEU A O 1
ATOM 755 N N . THR A 1 98 ? 20.171 -2.677 -20.474 1.00 98.06 98 THR A N 1
ATOM 756 C CA . THR A 1 98 ? 20.259 -3.958 -19.760 1.00 98.06 98 THR A CA 1
ATOM 757 C C . THR A 1 98 ? 20.596 -3.731 -18.288 1.00 98.06 98 THR A C 1
ATOM 759 O O . THR A 1 98 ? 19.891 -4.236 -17.415 1.00 98.06 98 THR A O 1
ATOM 762 N N . ASP A 1 99 ? 21.587 -2.882 -18.008 1.00 97.69 99 ASP A N 1
ATOM 763 C CA . ASP A 1 99 ? 21.938 -2.474 -16.645 1.00 97.69 99 ASP A CA 1
ATOM 764 C C . ASP A 1 99 ? 20.767 -1.748 -15.964 1.00 97.69 99 ASP A C 1
ATOM 766 O O . ASP A 1 99 ? 20.411 -2.042 -14.822 1.00 97.69 99 ASP A O 1
ATOM 770 N N . GLY A 1 100 ? 20.117 -0.827 -16.687 1.00 98.12 100 GLY A N 1
ATOM 771 C CA . GLY A 1 100 ? 18.959 -0.087 -16.189 1.00 98.12 100 GLY A CA 1
ATOM 772 C C . GLY A 1 100 ? 17.774 -0.989 -15.834 1.00 98.12 100 GLY A C 1
ATOM 773 O O . GLY A 1 100 ? 17.132 -0.774 -14.806 1.00 98.12 100 GLY A O 1
ATOM 774 N N . VAL A 1 101 ? 17.501 -2.018 -16.642 1.00 98.25 101 VAL A N 1
ATOM 775 C CA . VAL A 1 101 ? 16.469 -3.022 -16.350 1.00 98.25 101 VAL A CA 1
ATOM 776 C C . VAL A 1 101 ? 16.824 -3.800 -15.085 1.00 98.25 101 VAL A C 1
ATOM 778 O O . VAL A 1 101 ? 15.979 -3.890 -14.198 1.00 98.25 101 VAL A O 1
ATOM 781 N N . GLY A 1 102 ? 18.071 -4.259 -14.938 1.00 97.94 102 GLY A N 1
ATOM 782 C CA . GLY A 1 102 ? 18.507 -4.979 -13.737 1.00 97.94 102 GLY A CA 1
ATOM 783 C C . GLY A 1 102 ? 18.339 -4.160 -12.451 1.00 97.94 102 GLY A C 1
ATOM 784 O O . GLY A 1 102 ? 17.824 -4.661 -11.451 1.00 97.94 102 GLY A O 1
ATOM 785 N N . MET A 1 103 ? 18.679 -2.867 -12.485 1.00 97.50 103 MET A N 1
ATOM 786 C CA . MET A 1 103 ? 18.475 -1.970 -11.340 1.00 97.50 103 MET A CA 1
ATOM 787 C C . MET A 1 103 ? 16.992 -1.785 -10.987 1.00 97.50 103 MET A C 1
ATOM 789 O O . MET A 1 103 ? 16.632 -1.733 -9.809 1.00 97.50 103 MET A O 1
ATOM 793 N N . VAL A 1 104 ? 16.123 -1.663 -11.995 1.00 97.94 104 VAL A N 1
ATOM 794 C CA . VAL A 1 104 ? 14.674 -1.515 -11.786 1.00 97.94 104 VAL A CA 1
ATOM 795 C C . VAL A 1 104 ? 14.071 -2.792 -11.210 1.00 97.94 104 VAL A C 1
ATOM 797 O O . VAL A 1 104 ? 13.229 -2.708 -10.317 1.00 97.94 104 VAL A O 1
ATOM 800 N N . GLU A 1 105 ? 14.501 -3.961 -11.679 1.00 97.94 105 GLU A N 1
ATOM 801 C CA . GLU A 1 105 ? 14.054 -5.253 -11.154 1.00 97.94 105 GLU A CA 1
ATOM 802 C C . GLU A 1 105 ? 14.439 -5.425 -9.680 1.00 97.94 105 GLU A C 1
ATOM 804 O O . GLU A 1 105 ? 13.589 -5.782 -8.860 1.00 97.94 105 GLU A O 1
ATOM 809 N N . GLU A 1 106 ? 15.678 -5.087 -9.308 1.00 98.00 106 GLU A N 1
ATOM 810 C CA . GLU A 1 106 ? 16.120 -5.137 -7.911 1.00 98.00 106 GLU A CA 1
ATOM 811 C C . GLU A 1 106 ? 15.319 -4.167 -7.027 1.00 98.00 106 GLU A C 1
ATOM 813 O O . GLU A 1 106 ? 14.815 -4.550 -5.966 1.00 98.00 106 GLU A O 1
ATOM 818 N N . ALA A 1 107 ? 15.142 -2.921 -7.476 1.00 97.75 107 ALA A N 1
ATOM 819 C CA . ALA A 1 107 ? 14.354 -1.927 -6.753 1.00 97.75 107 ALA A CA 1
ATOM 820 C C . ALA A 1 107 ? 12.887 -2.364 -6.592 1.00 97.75 107 ALA A C 1
ATOM 822 O O . ALA A 1 107 ? 12.290 -2.168 -5.529 1.00 97.75 107 ALA A O 1
ATOM 823 N N . MET A 1 108 ? 12.307 -2.994 -7.618 1.00 98.06 108 MET A N 1
ATOM 824 C CA . MET A 1 108 ? 10.945 -3.522 -7.576 1.00 98.06 108 MET A CA 1
ATOM 825 C C . MET A 1 108 ? 10.814 -4.657 -6.556 1.00 98.06 108 MET A C 1
ATOM 827 O O . MET A 1 108 ? 9.840 -4.689 -5.800 1.00 98.06 108 MET A O 1
ATOM 831 N N . GLU A 1 109 ? 11.791 -5.560 -6.485 1.00 98.06 109 GLU A N 1
ATOM 832 C CA . GLU A 1 109 ? 11.788 -6.650 -5.507 1.00 98.06 109 GLU A CA 1
ATOM 833 C C . GLU A 1 109 ? 11.934 -6.117 -4.073 1.00 98.06 109 GLU A C 1
ATOM 835 O O . GLU A 1 109 ? 11.193 -6.517 -3.170 1.00 98.06 109 GLU A O 1
ATOM 840 N N . GLN A 1 110 ? 12.812 -5.136 -3.850 1.00 98.00 110 GLN A N 1
ATOM 841 C CA . GLN A 1 110 ? 12.916 -4.454 -2.556 1.00 98.00 110 GLN A CA 1
ATOM 842 C C . GLN A 1 110 ? 11.592 -3.779 -2.167 1.00 98.00 110 GLN A C 1
ATOM 844 O O . GLN A 1 110 ? 11.114 -3.942 -1.040 1.00 98.00 110 GLN A O 1
ATOM 849 N N . GLN A 1 111 ? 10.956 -3.068 -3.103 1.00 97.81 111 GLN A N 1
ATOM 850 C CA . GLN A 1 111 ? 9.676 -2.406 -2.867 1.00 97.81 111 GLN A CA 1
ATOM 851 C C . GLN A 1 111 ? 8.563 -3.412 -2.552 1.00 97.81 111 GLN A C 1
ATOM 853 O O . GLN A 1 111 ? 7.770 -3.195 -1.634 1.00 97.81 111 GLN A O 1
ATOM 858 N N . LYS A 1 112 ? 8.514 -4.538 -3.266 1.00 97.88 112 LYS A N 1
ATOM 859 C CA . LYS A 1 112 ? 7.563 -5.622 -3.003 1.00 97.88 112 LYS A CA 1
ATOM 860 C C . LYS A 1 112 ? 7.719 -6.169 -1.586 1.00 97.88 112 LYS A C 1
ATOM 862 O O . LYS A 1 112 ? 6.722 -6.310 -0.874 1.00 97.88 112 LYS A O 1
ATOM 867 N N . ASN A 1 113 ? 8.953 -6.417 -1.155 1.00 97.62 113 ASN A N 1
ATOM 868 C CA . ASN A 1 113 ? 9.237 -6.906 0.192 1.00 97.62 113 ASN A CA 1
ATOM 869 C C . ASN A 1 113 ? 8.824 -5.892 1.271 1.00 97.62 113 ASN A C 1
ATOM 871 O O . ASN A 1 113 ? 8.204 -6.274 2.266 1.00 97.62 113 ASN A O 1
ATOM 875 N N . GLN A 1 114 ? 9.052 -4.594 1.046 1.00 97.88 114 GLN A N 1
ATOM 876 C CA . GLN A 1 114 ? 8.573 -3.537 1.946 1.00 97.88 114 GLN A CA 1
ATOM 877 C C . GLN A 1 114 ? 7.041 -3.473 2.018 1.00 97.88 114 GLN A C 1
ATOM 879 O O . GLN A 1 114 ? 6.480 -3.332 3.104 1.00 97.88 114 GLN A O 1
ATOM 884 N N . VAL A 1 115 ? 6.340 -3.608 0.888 1.00 98.25 115 VAL A N 1
ATOM 885 C CA . VAL A 1 115 ? 4.867 -3.623 0.869 1.00 98.25 115 VAL A CA 1
ATOM 886 C C . VAL A 1 115 ? 4.322 -4.816 1.654 1.00 98.25 115 VAL A C 1
ATOM 888 O O . VAL A 1 115 ? 3.357 -4.659 2.404 1.00 98.25 115 VAL A O 1
ATOM 891 N N . LEU A 1 116 ? 4.943 -5.992 1.529 1.00 97.75 116 LEU A N 1
ATOM 892 C CA . LEU A 1 116 ? 4.552 -7.177 2.294 1.00 97.75 116 LEU A CA 1
ATOM 893 C C . LEU A 1 116 ? 4.754 -6.976 3.800 1.00 97.75 116 LEU A C 1
ATOM 895 O O . LEU A 1 116 ? 3.827 -7.245 4.565 1.00 97.75 116 LEU A O 1
ATOM 899 N N . ALA A 1 117 ? 5.910 -6.455 4.219 1.00 97.56 117 ALA A N 1
ATOM 900 C CA . ALA A 1 117 ? 6.185 -6.156 5.625 1.00 97.56 117 ALA A CA 1
ATOM 901 C C . ALA A 1 117 ? 5.174 -5.145 6.195 1.00 97.56 117 ALA A C 1
ATOM 903 O O . ALA A 1 117 ? 4.494 -5.424 7.182 1.00 97.56 117 ALA A O 1
ATOM 904 N N . ASN A 1 118 ? 4.960 -4.028 5.495 1.00 97.88 118 ASN A N 1
ATOM 905 C CA . ASN A 1 118 ? 3.992 -3.010 5.903 1.00 97.88 118 ASN A CA 1
ATOM 906 C C . ASN A 1 118 ? 2.562 -3.567 5.984 1.00 97.88 118 ASN A C 1
ATOM 908 O O . ASN A 1 118 ? 1.792 -3.202 6.872 1.00 97.88 118 ASN A O 1
ATOM 912 N N . SER A 1 119 ? 2.182 -4.462 5.068 1.00 98.06 119 SER A N 1
ATOM 913 C CA . SER A 1 119 ? 0.870 -5.114 5.093 1.00 98.06 119 SER A CA 1
ATOM 914 C C . SER A 1 119 ? 0.679 -5.965 6.354 1.00 98.06 119 SER A C 1
ATOM 916 O O . SER A 1 119 ? -0.381 -5.908 6.989 1.00 98.06 119 SER A O 1
ATOM 918 N N . GLN A 1 120 ? 1.714 -6.708 6.754 1.00 97.81 120 GLN A N 1
ATOM 919 C CA . GLN A 1 120 ? 1.704 -7.514 7.976 1.00 97.81 120 GLN A CA 1
ATOM 920 C C . GLN A 1 120 ? 1.600 -6.637 9.229 1.00 97.81 120 GLN A C 1
ATOM 922 O O . GLN A 1 120 ? 0.771 -6.919 10.101 1.00 97.81 120 GLN A O 1
ATOM 927 N N . ASP A 1 121 ? 2.351 -5.537 9.280 1.00 98.06 121 ASP A N 1
ATOM 928 C CA . ASP A 1 121 ? 2.309 -4.583 10.390 1.00 98.06 121 ASP A CA 1
ATOM 929 C C . ASP A 1 121 ? 0.932 -3.929 10.523 1.00 98.06 121 ASP A C 1
ATOM 931 O O . ASP A 1 121 ? 0.356 -3.888 11.611 1.00 98.06 121 ASP A O 1
ATOM 935 N N . ILE A 1 122 ? 0.330 -3.500 9.409 1.00 98.25 122 ILE A N 1
ATOM 936 C CA . ILE A 1 122 ? -1.032 -2.952 9.401 1.00 98.25 122 ILE A CA 1
ATOM 937 C C . ILE A 1 122 ? -2.036 -3.989 9.918 1.00 98.25 122 ILE A C 1
ATOM 939 O O . ILE A 1 122 ? -2.932 -3.652 10.695 1.00 98.25 122 ILE A O 1
ATOM 943 N N . ALA A 1 123 ? -1.911 -5.255 9.512 1.00 98.06 123 ALA A N 1
ATOM 944 C CA . ALA A 1 123 ? -2.792 -6.317 9.989 1.00 98.06 123 ALA A CA 1
ATOM 945 C C . ALA A 1 123 ? -2.617 -6.586 11.494 1.00 98.06 123 ALA A C 1
ATOM 947 O O . ALA A 1 123 ? -3.593 -6.866 12.198 1.00 98.06 123 ALA A O 1
ATOM 948 N N . TYR A 1 124 ? -1.391 -6.497 12.009 1.00 97.88 124 TYR A N 1
ATOM 949 C CA . TYR A 1 124 ? -1.113 -6.591 13.438 1.00 97.88 124 TYR A CA 1
ATOM 950 C C . TYR A 1 124 ? -1.724 -5.415 14.212 1.00 97.88 124 TYR A C 1
ATOM 952 O O . TYR A 1 124 ? -2.490 -5.635 15.154 1.00 97.88 124 TYR A O 1
ATOM 960 N N . LEU A 1 125 ? -1.483 -4.182 13.762 1.00 98.19 125 LEU A N 1
ATOM 961 C CA . LEU A 1 125 ? -2.010 -2.970 14.389 1.00 98.19 125 LEU A CA 1
ATOM 962 C C . LEU A 1 125 ? -3.541 -2.952 14.406 1.00 98.19 125 LEU A C 1
ATOM 964 O O . LEU A 1 125 ? -4.130 -2.696 15.452 1.00 98.19 125 LEU A O 1
ATOM 968 N N . LYS A 1 126 ? -4.200 -3.322 13.300 1.00 98.19 126 LYS A N 1
ATOM 969 C CA . LYS A 1 126 ? -5.670 -3.416 13.233 1.00 98.19 126 LYS A CA 1
ATOM 970 C C . LYS A 1 126 ? -6.248 -4.424 14.224 1.00 98.19 126 LYS A C 1
ATOM 972 O O . LYS A 1 126 ? -7.322 -4.199 14.777 1.00 98.19 126 LYS A O 1
ATOM 977 N N . ARG A 1 127 ? -5.563 -5.550 14.453 1.00 98.00 127 ARG A N 1
ATOM 978 C CA . ARG A 1 127 ? -5.983 -6.525 15.473 1.00 98.00 127 ARG A CA 1
ATOM 979 C C . ARG A 1 127 ? -5.838 -5.951 16.879 1.00 98.00 127 ARG A C 1
ATOM 981 O O . ARG A 1 127 ? -6.749 -6.114 17.685 1.00 98.00 127 ARG A O 1
ATOM 988 N N . GLY A 1 128 ? -4.730 -5.261 17.150 1.00 98.06 128 GLY A N 1
ATOM 989 C CA . GLY A 1 128 ? -4.510 -4.573 18.421 1.00 98.06 128 GLY A CA 1
ATOM 990 C C . GLY A 1 128 ? -5.558 -3.494 18.691 1.00 98.06 128 GLY A C 1
ATOM 991 O O . GLY A 1 128 ? -6.126 -3.455 19.778 1.00 98.06 128 GLY A O 1
ATOM 992 N N . GLU A 1 129 ? -5.867 -2.672 17.688 1.00 98.25 129 GLU A N 1
ATOM 993 C CA . GLU A 1 129 ? -6.888 -1.627 17.771 1.00 98.25 129 GLU A CA 1
ATOM 994 C C . GLU A 1 129 ? -8.259 -2.209 18.124 1.00 98.25 129 GLU A C 1
ATOM 996 O O . GLU A 1 129 ? -8.872 -1.766 19.094 1.00 98.25 129 GLU A O 1
ATOM 1001 N N . ARG A 1 130 ? -8.707 -3.249 17.408 1.00 97.94 130 ARG A N 1
ATOM 1002 C CA . ARG A 1 130 ? -9.983 -3.922 17.703 1.00 97.94 130 ARG A CA 1
ATOM 1003 C C . ARG A 1 130 ? -10.017 -4.490 19.115 1.00 97.94 130 ARG A C 1
ATOM 1005 O O . ARG A 1 130 ? -10.952 -4.227 19.854 1.00 97.94 130 ARG A O 1
ATOM 1012 N N . ALA A 1 131 ? -8.959 -5.185 19.531 1.00 98.00 131 ALA A N 1
ATOM 1013 C CA . ALA A 1 131 ? -8.890 -5.739 20.880 1.00 98.00 131 ALA A CA 1
ATOM 1014 C C . ALA A 1 131 ? -8.948 -4.653 21.970 1.00 98.00 131 ALA A C 1
ATOM 1016 O O . ALA A 1 131 ? -9.466 -4.896 23.060 1.00 98.00 131 ALA A O 1
ATOM 1017 N N . MET A 1 132 ? -8.409 -3.460 21.705 1.00 97.75 132 MET A N 1
ATOM 1018 C CA . MET A 1 132 ? -8.523 -2.325 22.622 1.00 97.75 132 MET A CA 1
ATOM 1019 C C . MET A 1 132 ? -9.918 -1.704 22.594 1.00 97.75 132 MET A C 1
ATOM 1021 O O . MET A 1 132 ? -10.437 -1.378 23.657 1.00 97.75 132 MET A O 1
ATOM 1025 N N . GLN A 1 133 ? -10.541 -1.585 21.421 1.00 98.19 133 GLN A N 1
ATOM 1026 C CA . GLN A 1 133 ? -11.926 -1.125 21.290 1.00 98.19 133 GLN A CA 1
ATOM 1027 C C . GLN A 1 133 ? -12.885 -2.041 22.060 1.00 98.19 133 GLN A C 1
ATOM 1029 O O . GLN A 1 133 ? -13.641 -1.544 22.889 1.00 98.19 133 GLN A O 1
ATOM 1034 N N . ASP A 1 134 ? -12.763 -3.360 21.902 1.00 97.94 134 ASP A N 1
ATOM 1035 C CA . ASP A 1 134 ? -13.588 -4.342 22.616 1.00 97.94 134 ASP A CA 1
ATOM 1036 C C . ASP A 1 134 ? -13.416 -4.226 24.140 1.00 97.94 134 ASP A C 1
ATOM 1038 O O . ASP A 1 134 ? -14.380 -4.270 24.908 1.00 97.94 134 ASP A O 1
ATOM 1042 N N . LYS A 1 135 ? -12.174 -4.034 24.609 1.00 98.00 135 LYS A N 1
ATOM 1043 C CA . LYS A 1 135 ? -11.888 -3.814 26.036 1.00 98.00 135 LYS A CA 1
ATOM 1044 C C . LYS A 1 135 ? -12.492 -2.511 26.544 1.00 98.00 135 LYS A C 1
ATOM 1046 O O . LYS A 1 135 ? -13.023 -2.491 27.652 1.00 98.00 135 LYS A O 1
ATOM 1051 N N . LEU A 1 136 ? -12.393 -1.431 25.771 1.00 97.88 136 LEU A N 1
ATOM 1052 C CA . LEU A 1 136 ? -12.964 -0.138 26.139 1.00 97.88 136 LEU A CA 1
ATOM 1053 C C . LEU A 1 136 ? -14.486 -0.212 26.208 1.00 97.88 136 LEU A C 1
ATOM 1055 O O . LEU A 1 136 ? -15.054 0.233 27.200 1.00 97.88 136 LEU A O 1
ATOM 1059 N N . GLU A 1 137 ? -15.130 -0.835 25.224 1.00 97.31 137 GLU A N 1
ATOM 1060 C CA . GLU A 1 137 ? -16.575 -1.054 25.222 1.00 97.31 137 GLU A CA 1
ATOM 1061 C C . GLU A 1 137 ? -17.008 -1.891 26.431 1.00 97.31 137 GLU A C 1
ATOM 1063 O O . GLU A 1 137 ? -17.940 -1.527 27.150 1.00 97.31 137 GLU A O 1
ATOM 1068 N N . PHE A 1 138 ? -16.293 -2.979 26.725 1.00 97.38 138 PHE A N 1
ATOM 1069 C CA . PHE A 1 138 ? -16.555 -3.794 27.907 1.00 97.38 138 PHE A CA 1
ATOM 1070 C C . PHE A 1 138 ? -16.432 -2.990 29.209 1.00 97.38 138 PHE A C 1
ATOM 1072 O O . PHE A 1 138 ? -17.295 -3.089 30.085 1.00 97.38 138 PHE A O 1
ATOM 1079 N N . LEU A 1 139 ? -15.378 -2.182 29.350 1.00 97.06 139 LEU A N 1
ATOM 1080 C CA . LEU A 1 139 ? -15.176 -1.336 30.525 1.00 97.06 139 LEU A CA 1
ATOM 1081 C C . LEU A 1 139 ? -16.255 -0.255 30.636 1.00 97.06 139 LEU A C 1
ATOM 1083 O O . LEU A 1 139 ? -16.807 -0.070 31.718 1.00 97.06 139 LEU A O 1
ATOM 1087 N N . GLU A 1 140 ? -16.609 0.412 29.540 1.00 95.94 140 GLU A N 1
ATOM 1088 C CA . GLU A 1 140 ? -17.659 1.432 29.509 1.00 95.94 140 GLU A CA 1
ATOM 1089 C C . GLU A 1 140 ? -19.021 0.841 29.892 1.00 95.94 140 GLU A C 1
ATOM 1091 O O . GLU A 1 140 ? -19.723 1.394 30.746 1.00 95.94 140 GLU A O 1
ATOM 1096 N N . ASN A 1 141 ? -19.362 -0.324 29.339 1.00 95.25 141 ASN A N 1
ATOM 1097 C CA . ASN A 1 141 ? -20.583 -1.049 29.676 1.00 95.25 141 ASN A CA 1
ATOM 1098 C C . ASN A 1 141 ? -20.591 -1.473 31.146 1.00 95.25 141 ASN A C 1
ATOM 1100 O O . ASN A 1 141 ? -21.586 -1.275 31.841 1.00 95.25 141 ASN A O 1
ATOM 1104 N N . ASN A 1 142 ? -19.471 -1.975 31.669 1.00 95.81 142 ASN A N 1
ATOM 1105 C CA . ASN A 1 142 ? -19.361 -2.339 33.080 1.00 95.81 142 ASN A CA 1
ATOM 1106 C C . ASN A 1 142 ? -19.482 -1.137 34.015 1.00 95.81 142 ASN A C 1
ATOM 1108 O O . ASN A 1 142 ? -20.116 -1.257 35.063 1.00 95.81 142 ASN A O 1
ATOM 1112 N N . MET A 1 143 ? -18.901 0.001 33.637 1.00 92.44 143 MET A N 1
ATOM 1113 C CA . MET A 1 143 ? -18.996 1.250 34.390 1.00 92.44 143 MET A CA 1
ATOM 1114 C C . MET A 1 143 ? -20.413 1.828 34.378 1.00 92.44 143 MET A C 1
ATOM 1116 O O . MET A 1 143 ? -20.818 2.476 35.339 1.00 92.44 143 MET A O 1
ATOM 1120 N N . ARG A 1 144 ? -21.176 1.605 33.302 1.00 91.38 144 ARG A N 1
ATOM 1121 C CA . ARG A 1 144 ? -22.561 2.081 33.166 1.00 91.38 144 ARG A CA 1
ATOM 1122 C C . ARG A 1 144 ? -23.620 1.072 33.586 1.00 91.38 144 ARG A C 1
ATOM 1124 O O . ARG A 1 144 ? -24.781 1.450 33.672 1.00 91.38 144 ARG A O 1
ATOM 1131 N N . ARG A 1 145 ? -23.249 -0.173 33.879 1.00 94.19 145 ARG A N 1
ATOM 1132 C CA . ARG A 1 145 ? -24.178 -1.267 34.200 1.00 94.19 145 ARG A CA 1
ATOM 1133 C C . ARG A 1 145 ? -25.148 -0.948 35.338 1.00 94.19 145 ARG A C 1
ATOM 1135 O O . ARG A 1 145 ? -26.293 -1.373 35.281 1.00 94.19 145 ARG A O 1
ATOM 1142 N N . ASN A 1 146 ? -24.709 -0.174 36.329 1.00 92.19 146 ASN A N 1
ATOM 1143 C CA . ASN A 1 146 ? -25.542 0.222 37.469 1.00 92.19 146 ASN A CA 1
ATOM 1144 C C . ASN A 1 146 ? -26.186 1.609 37.292 1.00 92.19 146 ASN A C 1
ATOM 1146 O O . ASN A 1 146 ? -26.846 2.105 38.202 1.00 92.19 146 ASN A O 1
ATOM 1150 N N . ASN A 1 147 ? -26.005 2.251 36.134 1.00 91.56 147 ASN A N 1
ATOM 1151 C CA . ASN A 1 147 ? -26.566 3.566 35.857 1.00 91.56 147 ASN A CA 1
ATOM 1152 C C . ASN A 1 147 ? -27.926 3.407 35.174 1.00 91.56 147 ASN A C 1
ATOM 1154 O O . ASN A 1 147 ? -28.015 2.935 34.041 1.00 91.56 147 ASN A O 1
ATOM 1158 N N . ILE A 1 148 ? -28.985 3.871 35.833 1.00 89.62 148 ILE A N 1
ATOM 1159 C CA . ILE A 1 148 ? -30.338 3.904 35.270 1.00 89.62 148 ILE A CA 1
ATOM 1160 C C . ILE A 1 148 ? -30.614 5.303 34.715 1.00 89.62 148 ILE A C 1
ATOM 1162 O O . ILE A 1 148 ? -30.347 6.310 35.370 1.00 89.62 148 ILE A O 1
ATOM 1166 N N . ARG A 1 149 ? -31.168 5.374 33.499 1.00 90.50 149 ARG A N 1
ATOM 1167 C CA . ARG A 1 149 ? -31.626 6.628 32.885 1.00 90.50 149 ARG A CA 1
ATOM 1168 C C . ARG A 1 149 ? -33.142 6.722 32.973 1.00 90.50 149 ARG A C 1
ATOM 1170 O O . ARG A 1 149 ? -33.842 5.927 32.353 1.00 90.50 149 ARG A O 1
ATOM 1177 N N . VAL A 1 150 ? -33.637 7.718 33.702 1.00 88.12 150 VAL A N 1
ATOM 1178 C CA . VAL A 1 150 ? -35.068 8.033 33.770 1.00 88.12 150 VAL A CA 1
ATOM 1179 C C . VAL A 1 150 ? -35.369 9.141 32.765 1.00 88.12 150 VAL A C 1
ATOM 1181 O O . VAL A 1 150 ? -34.753 10.206 32.793 1.00 88.12 150 VAL A O 1
ATOM 1184 N N . LEU A 1 151 ? -36.286 8.873 31.838 1.00 88.25 151 LEU A N 1
ATOM 1185 C CA . LEU A 1 151 ? -36.673 9.795 30.770 1.00 88.25 151 LEU A CA 1
ATOM 1186 C C . LEU A 1 151 ? -38.068 10.367 31.042 1.00 88.25 151 LEU A C 1
ATOM 1188 O O . LEU A 1 151 ? -38.884 9.734 31.701 1.00 88.25 151 LEU A O 1
ATOM 1192 N N . GLY A 1 152 ? -38.351 11.559 30.511 1.00 84.31 152 GLY A N 1
ATOM 1193 C CA . GLY A 1 152 ? -39.682 12.173 30.600 1.00 84.31 152 GLY A CA 1
ATOM 1194 C C . GLY A 1 152 ? -39.981 12.916 31.906 1.00 84.31 152 GLY A C 1
ATOM 1195 O O . GLY A 1 152 ? -41.092 13.410 32.062 1.00 84.31 152 GLY A O 1
ATOM 1196 N N . VAL A 1 153 ? -39.009 13.058 32.814 1.00 83.50 153 VAL A N 1
ATOM 1197 C CA . VAL A 1 153 ? -39.178 13.849 34.043 1.00 83.50 153 VAL A CA 1
ATOM 1198 C C . VAL A 1 153 ? -39.123 15.349 33.710 1.00 83.50 153 VAL A C 1
ATOM 1200 O O . VAL A 1 153 ? -38.076 15.823 33.243 1.00 83.50 153 VAL A O 1
ATOM 1203 N N . PRO A 1 154 ? -40.203 16.123 33.936 1.00 82.88 154 PRO A N 1
ATOM 1204 C CA . PRO A 1 154 ? -40.216 17.555 33.651 1.00 82.88 154 PRO A CA 1
ATOM 1205 C C . PRO A 1 154 ? -39.174 18.310 34.487 1.00 82.88 154 PRO A C 1
ATOM 1207 O O . PRO A 1 154 ? -38.865 17.938 35.619 1.00 82.88 154 PRO A O 1
ATOM 1210 N N . GLU A 1 155 ? -38.593 19.364 33.910 1.00 81.31 155 GLU A N 1
ATOM 1211 C CA . GLU A 1 155 ? -37.609 20.213 34.593 1.00 81.31 155 GLU A CA 1
ATOM 1212 C C . GLU A 1 155 ? -38.260 20.890 35.812 1.00 81.31 155 GLU A C 1
ATOM 1214 O O . GLU A 1 155 ? -39.331 21.482 35.696 1.00 81.31 155 GLU A O 1
ATOM 1219 N N . GLY A 1 156 ? -37.624 20.794 36.983 1.00 78.75 156 GLY A N 1
ATOM 1220 C CA . GLY A 1 156 ? -38.080 21.448 38.217 1.00 78.75 156 GLY A CA 1
ATOM 1221 C C . GLY A 1 156 ? -39.145 20.699 39.029 1.00 78.75 156 GLY A C 1
ATOM 1222 O O . GLY A 1 156 ? -39.381 21.076 40.173 1.00 78.75 156 GLY A O 1
ATOM 1223 N N . ALA A 1 157 ? -39.732 19.614 38.511 1.00 80.31 157 ALA A N 1
ATOM 1224 C CA . ALA A 1 157 ? -40.701 18.798 39.262 1.00 80.31 157 ALA A CA 1
ATOM 1225 C C . ALA A 1 157 ? -40.090 18.063 40.469 1.00 80.31 157 ALA A C 1
ATOM 1227 O O . ALA A 1 157 ? -40.798 17.663 41.385 1.00 80.31 157 ALA A O 1
ATOM 1228 N N . GLU A 1 158 ? -38.768 17.916 40.465 1.00 81.06 158 GLU A N 1
ATOM 1229 C CA . GLU A 1 158 ? -37.980 17.231 41.491 1.00 81.06 158 GLU A CA 1
ATOM 1230 C C . GLU A 1 158 ? -37.761 18.105 42.742 1.00 81.06 158 GLU A C 1
ATOM 1232 O O . GLU A 1 158 ? -37.388 17.602 43.798 1.00 81.06 158 GLU A O 1
ATOM 1237 N N . GLY A 1 159 ? -37.984 19.422 42.643 1.00 82.06 159 GLY A N 1
ATOM 1238 C CA . GLY A 1 159 ? -37.683 20.365 43.721 1.00 82.06 159 GLY A CA 1
ATOM 1239 C C . GLY A 1 159 ? -36.183 20.452 44.037 1.00 82.06 159 GLY A C 1
ATOM 1240 O O . GLY A 1 159 ? -35.342 20.370 43.144 1.00 82.06 159 GLY A O 1
ATOM 1241 N N . ALA A 1 160 ? -35.847 20.661 45.315 1.00 81.81 160 ALA A N 1
ATOM 1242 C CA . ALA A 1 160 ? -34.460 20.760 45.783 1.00 81.81 160 ALA A CA 1
ATOM 1243 C C . ALA A 1 160 ? -33.792 19.391 46.033 1.00 81.81 160 ALA A C 1
ATOM 1245 O O . ALA A 1 160 ? -32.565 19.323 46.087 1.00 81.81 160 ALA A O 1
ATOM 1246 N N . ASP A 1 161 ? -34.578 18.315 46.170 1.00 88.19 161 ASP A N 1
ATOM 1247 C CA . ASP A 1 161 ? -34.089 16.966 46.472 1.00 88.19 161 ASP A CA 1
ATOM 1248 C C . ASP A 1 161 ? -34.452 15.963 45.365 1.00 88.19 161 ASP A C 1
ATOM 1250 O O . ASP A 1 161 ? -35.493 15.301 45.383 1.00 88.19 161 ASP A O 1
ATOM 1254 N N . LEU A 1 162 ? -33.532 15.809 44.409 1.00 88.19 162 LEU A N 1
ATOM 1255 C CA . LEU A 1 162 ? -33.647 14.820 43.333 1.00 88.19 162 LEU A CA 1
ATOM 1256 C C . LEU A 1 162 ? -33.737 13.380 43.851 1.00 88.19 162 LEU A C 1
ATOM 1258 O O . LEU A 1 162 ? -34.390 12.540 43.229 1.00 88.19 162 LEU A O 1
ATOM 1262 N N . LYS A 1 163 ? -33.028 13.071 44.941 1.00 89.50 163 LYS A N 1
ATOM 1263 C CA . LYS A 1 163 ? -32.896 11.702 45.440 1.00 89.50 163 LYS A CA 1
ATOM 1264 C C . LYS A 1 163 ? -34.201 11.258 46.089 1.00 89.50 163 LYS A 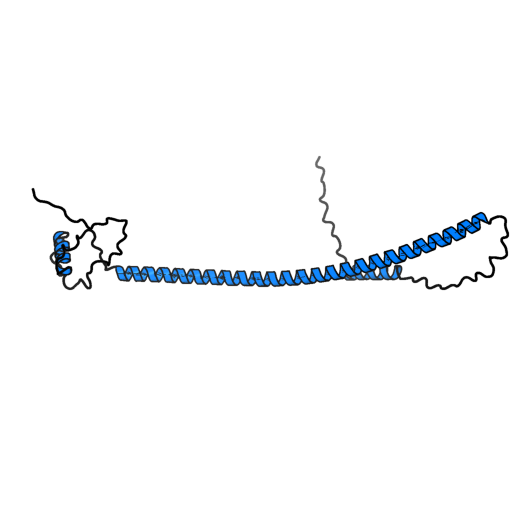C 1
ATOM 1266 O O . LYS A 1 163 ? -34.706 10.191 45.743 1.00 89.50 163 LYS A O 1
ATOM 1271 N N . GLY A 1 164 ? -34.782 12.103 46.940 1.00 89.50 164 GLY A N 1
ATOM 1272 C CA . GLY A 1 164 ? -36.105 11.875 47.519 1.00 89.50 164 GLY A CA 1
ATOM 1273 C C . GLY A 1 164 ? -37.195 11.742 46.454 1.00 89.50 164 GLY A C 1
ATOM 1274 O O . GLY A 1 164 ? -37.984 10.796 46.500 1.00 89.50 164 GLY A O 1
ATOM 1275 N N . TYR A 1 165 ? -37.188 12.618 45.442 1.00 90.25 165 TYR A N 1
ATOM 1276 C CA . TYR A 1 165 ? -38.138 12.538 44.329 1.00 90.25 165 TYR A CA 1
ATOM 1277 C C . TYR A 1 165 ? -38.052 11.203 43.573 1.00 90.25 165 TYR A C 1
ATOM 1279 O O . TYR A 1 165 ? -39.076 10.563 43.335 1.00 90.25 165 TYR A O 1
ATOM 1287 N N . LEU A 1 166 ? -36.841 10.741 43.231 1.00 90.06 166 LEU A N 1
ATOM 1288 C CA . LEU A 1 166 ? -36.663 9.469 42.525 1.00 90.06 166 LEU A CA 1
ATOM 1289 C C . LEU A 1 166 ? -37.169 8.275 43.348 1.00 90.06 166 LEU A C 1
ATOM 1291 O O . LEU A 1 166 ? -37.788 7.368 42.795 1.00 90.06 166 LEU A O 1
ATOM 1295 N N . ILE A 1 167 ? -36.923 8.264 44.660 1.00 89.81 167 ILE A N 1
ATOM 1296 C CA . ILE A 1 167 ? -37.371 7.176 45.540 1.00 89.81 167 ILE A CA 1
ATOM 1297 C C . ILE A 1 167 ? -38.899 7.119 45.593 1.00 89.81 167 ILE A C 1
ATOM 1299 O O . ILE A 1 167 ? -39.468 6.031 45.497 1.00 89.81 167 ILE A O 1
ATOM 1303 N N . LEU A 1 168 ? -39.566 8.271 45.704 1.00 89.56 168 LEU A N 1
ATOM 13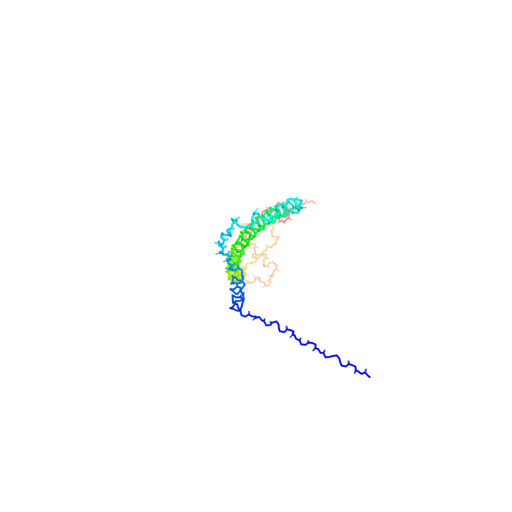04 C CA . LEU A 1 168 ? -41.027 8.344 45.653 1.00 89.56 168 LEU A CA 1
ATOM 1305 C C . LEU A 1 168 ? -41.562 7.823 44.316 1.00 89.56 168 LEU A C 1
ATOM 1307 O O . LEU A 1 168 ? -42.442 6.966 44.314 1.00 89.56 168 LEU A O 1
ATOM 1311 N N . LEU A 1 169 ? -40.961 8.257 43.204 1.00 89.44 169 LEU A N 1
ATOM 1312 C CA . LEU A 1 169 ? -41.329 7.812 41.860 1.00 89.44 169 LEU A CA 1
ATOM 1313 C C . LEU A 1 169 ? -41.217 6.284 41.709 1.00 89.44 169 LEU A C 1
ATOM 1315 O O . LEU A 1 169 ? -42.106 5.646 41.152 1.00 89.44 169 LEU A O 1
ATOM 1319 N N . ILE A 1 170 ? -40.139 5.680 42.221 1.00 89.44 170 ILE A N 1
ATOM 1320 C CA . ILE A 1 170 ? -39.935 4.225 42.172 1.00 89.44 170 ILE A CA 1
ATOM 1321 C C . ILE A 1 170 ? -40.972 3.495 43.030 1.00 89.44 170 ILE A C 1
ATOM 1323 O O . ILE A 1 170 ? -41.527 2.495 42.579 1.00 89.44 170 ILE A O 1
ATOM 1327 N N . LYS A 1 171 ? -41.249 3.980 44.246 1.00 89.69 171 LYS A N 1
ATOM 1328 C CA . LYS A 1 171 ? -42.233 3.366 45.154 1.00 89.69 171 LYS A CA 1
ATOM 1329 C C . LYS A 1 171 ? -43.657 3.452 44.597 1.00 89.69 171 LYS A C 1
ATOM 1331 O O . LYS A 1 171 ? -44.425 2.511 44.769 1.00 89.69 171 LYS A O 1
ATOM 1336 N N . GLU A 1 172 ? -43.987 4.543 43.909 1.00 89.69 172 GLU A N 1
ATOM 1337 C CA . GLU A 1 172 ? -45.272 4.725 43.230 1.00 89.69 172 GLU A CA 1
ATOM 1338 C C . GLU A 1 172 ? -45.396 3.823 41.993 1.00 89.69 172 GLU A C 1
ATOM 1340 O O . GLU A 1 172 ? -46.399 3.130 41.831 1.00 89.69 172 GLU A O 1
ATOM 1345 N N . ALA A 1 173 ? -44.362 3.772 41.145 1.00 89.75 173 ALA A N 1
ATOM 1346 C CA . ALA A 1 173 ? -44.373 2.961 39.927 1.00 89.75 173 ALA A CA 1
ATOM 1347 C C . ALA A 1 173 ? -44.280 1.450 40.206 1.00 89.75 173 ALA A C 1
ATOM 1349 O O . ALA A 1 173 ? -44.816 0.639 39.450 1.00 89.75 173 ALA A O 1
ATOM 1350 N N . MET A 1 174 ? -43.577 1.057 41.271 1.00 88.62 174 MET A N 1
ATOM 1351 C CA . MET A 1 174 ? -43.328 -0.335 41.642 1.00 88.62 174 MET A CA 1
ATOM 1352 C C . MET A 1 174 ? -43.550 -0.545 43.150 1.00 88.62 174 MET A C 1
ATOM 1354 O O . MET A 1 174 ? -42.590 -0.684 43.914 1.00 88.62 174 MET A O 1
ATOM 1358 N N . PRO A 1 175 ? -44.814 -0.650 43.600 1.00 86.69 175 PRO A N 1
ATOM 1359 C CA . PRO A 1 175 ? -45.149 -0.777 45.021 1.00 86.69 175 PRO A CA 1
ATOM 1360 C C . PRO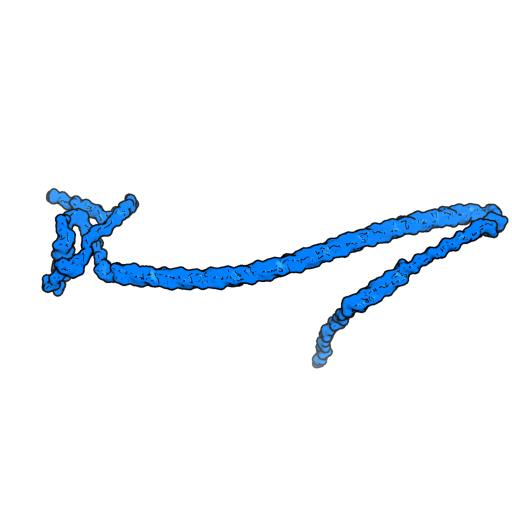 A 1 175 ? -44.559 -2.033 45.682 1.00 86.69 175 PRO A C 1
ATOM 1362 O O . PRO A 1 175 ? -44.302 -2.038 46.885 1.00 86.69 175 PRO A O 1
ATOM 1365 N N . GLY A 1 176 ? -44.249 -3.077 44.904 1.00 87.19 176 GLY A N 1
ATOM 1366 C CA . GLY A 1 176 ? -43.539 -4.266 45.389 1.00 87.19 176 GLY A CA 1
ATOM 1367 C C . GLY A 1 176 ? -42.135 -3.980 45.940 1.00 87.19 176 GLY A C 1
ATOM 1368 O O . GLY A 1 176 ? -41.638 -4.762 46.742 1.00 87.19 176 GLY A O 1
ATOM 1369 N N . LEU A 1 177 ? -41.516 -2.851 45.580 1.00 83.44 177 LEU A N 1
ATOM 1370 C CA . LEU A 1 177 ? -40.193 -2.423 46.055 1.00 83.44 177 LEU A CA 1
ATOM 1371 C C . LEU A 1 177 ? -40.272 -1.444 47.242 1.00 83.44 177 LEU A C 1
ATOM 1373 O O . LEU A 1 177 ? -39.238 -1.001 47.735 1.00 83.44 177 LEU A O 1
ATOM 1377 N N . ALA A 1 178 ? -41.472 -1.118 47.741 1.00 81.38 178 ALA A N 1
ATOM 1378 C CA . ALA A 1 178 ? -41.665 -0.095 48.776 1.00 81.38 178 ALA A CA 1
ATOM 1379 C C . ALA A 1 178 ? -40.968 -0.394 50.115 1.00 81.38 178 ALA A C 1
ATOM 1381 O O . ALA A 1 178 ? -40.683 0.527 50.880 1.00 81.38 178 ALA A O 1
ATOM 1382 N N . HIS A 1 179 ? -40.678 -1.667 50.382 1.00 82.44 179 HIS A N 1
ATOM 1383 C CA . HIS A 1 179 ? -40.004 -2.137 51.590 1.00 82.44 179 HIS A CA 1
ATOM 1384 C C . HIS A 1 179 ? -38.472 -1.978 51.545 1.00 82.44 179 HIS A C 1
ATOM 1386 O O . HIS A 1 179 ? -37.819 -2.145 52.576 1.00 82.44 179 HIS A O 1
ATOM 1392 N N . LEU A 1 180 ? -37.888 -1.669 50.380 1.00 82.81 180 LEU A N 1
ATOM 1393 C CA . LEU A 1 180 ? -36.444 -1.483 50.231 1.00 82.81 180 LEU A CA 1
ATOM 1394 C C . LEU A 1 180 ? -36.010 -0.076 50.659 1.00 82.81 180 LEU A C 1
ATOM 1396 O O . LEU A 1 180 ? -36.657 0.925 50.337 1.00 82.81 180 LEU A O 1
ATOM 1400 N N . LYS A 1 181 ? -34.871 -0.009 51.356 1.00 84.94 181 LYS A N 1
ATOM 1401 C CA . LYS A 1 181 ? -34.212 1.237 51.770 1.00 84.94 181 LYS A CA 1
ATOM 1402 C C . LYS A 1 181 ? -33.256 1.718 50.678 1.00 84.94 181 LYS A C 1
ATOM 1404 O O . LYS A 1 181 ? -32.056 1.488 50.747 1.00 84.94 181 LYS A O 1
ATOM 1409 N N . LEU A 1 182 ? -33.808 2.356 49.651 1.00 82.19 182 LEU A N 1
ATOM 1410 C CA . LEU A 1 182 ? -33.062 2.845 48.482 1.00 82.19 182 LEU A CA 1
ATOM 1411 C C . LEU A 1 182 ? -32.208 4.089 48.782 1.00 82.19 182 LEU A C 1
ATOM 1413 O O . LEU A 1 182 ? -31.413 4.522 47.946 1.00 82.19 182 LEU A O 1
ATOM 1417 N N . GLU A 1 183 ? -32.388 4.696 49.954 1.00 82.12 183 GLU A N 1
ATOM 1418 C CA . GLU A 1 183 ? -31.733 5.937 50.344 1.00 82.12 183 GLU A CA 1
ATOM 1419 C C . GLU A 1 183 ? -30.208 5.781 50.440 1.00 82.12 183 GLU A C 1
ATOM 1421 O O . GLU A 1 183 ? -29.498 6.688 50.024 1.00 82.12 183 GLU A O 1
ATOM 1426 N N . ASP A 1 184 ? -29.675 4.648 50.892 1.00 82.00 184 ASP A N 1
ATOM 1427 C CA . ASP A 1 184 ? -28.219 4.469 51.033 1.00 82.00 184 ASP A CA 1
ATOM 1428 C C . ASP A 1 184 ? -27.565 3.841 49.786 1.00 82.00 184 ASP A C 1
ATOM 1430 O O . ASP A 1 184 ? -26.371 4.024 49.546 1.00 82.00 184 ASP A O 1
ATOM 1434 N N . ASP A 1 185 ? -28.360 3.193 48.929 1.00 87.38 185 ASP A N 1
ATOM 1435 C CA . ASP A 1 185 ? -27.872 2.467 47.747 1.00 87.38 185 ASP A CA 1
ATOM 1436 C C . ASP A 1 185 ? -27.596 3.379 46.537 1.00 87.38 185 ASP A C 1
ATOM 1438 O O . ASP A 1 185 ? -26.808 3.047 45.644 1.00 87.38 185 ASP A O 1
ATOM 1442 N N . ILE A 1 186 ? -28.215 4.564 46.485 1.00 90.25 186 ILE A N 1
ATOM 1443 C CA . ILE A 1 186 ? -27.987 5.529 45.401 1.00 90.25 186 ILE A CA 1
ATOM 1444 C C . ILE A 1 186 ? -26.692 6.307 45.665 1.00 90.25 186 ILE A C 1
ATOM 1446 O O . ILE A 1 186 ? -26.678 7.270 46.441 1.00 90.25 186 ILE A O 1
ATOM 1450 N N . GLN A 1 187 ? -25.630 5.934 44.944 1.00 90.69 187 GLN A N 1
ATOM 1451 C CA . GLN A 1 187 ? -24.309 6.575 45.013 1.00 90.69 187 GLN A CA 1
ATOM 1452 C C . GLN A 1 187 ? -24.284 7.982 44.403 1.00 90.69 187 GLN A C 1
ATOM 1454 O O . GLN A 1 187 ? -23.672 8.897 44.950 1.00 90.69 187 GLN A O 1
ATOM 1459 N N . ARG A 1 188 ? -24.921 8.168 43.240 1.00 89.88 188 ARG A N 1
ATOM 1460 C CA . ARG A 1 188 ? -24.931 9.448 42.525 1.00 89.88 188 ARG A CA 1
ATOM 1461 C C . ARG A 1 188 ? -26.215 9.603 41.729 1.00 89.88 188 ARG A C 1
ATOM 1463 O O . ARG A 1 188 ? -26.604 8.708 40.989 1.00 89.88 188 ARG A O 1
ATOM 1470 N N . ILE A 1 189 ? -26.810 10.787 41.813 1.00 90.25 189 ILE A N 1
ATOM 1471 C CA . ILE A 1 189 ? -27.948 11.194 40.995 1.00 90.25 189 ILE A CA 1
ATOM 1472 C C . ILE A 1 189 ? -27.681 12.584 40.432 1.00 90.25 189 ILE A C 1
ATOM 1474 O O . ILE A 1 189 ? -27.143 13.452 41.116 1.00 90.25 189 ILE A O 1
ATOM 1478 N N . HIS A 1 190 ? -27.977 12.769 39.153 1.00 89.06 190 HIS A N 1
ATOM 1479 C CA . HIS A 1 190 ? -27.849 14.054 38.481 1.00 89.06 190 HIS A CA 1
ATOM 1480 C C . HIS A 1 190 ? -28.662 14.042 37.189 1.00 89.06 190 HIS A C 1
ATOM 1482 O O . HIS A 1 190 ? -28.899 12.989 36.596 1.00 89.06 190 HIS A O 1
ATOM 1488 N N . ARG A 1 191 ? -29.047 15.234 36.733 1.00 86.00 191 ARG A N 1
ATOM 1489 C CA . ARG A 1 191 ? -29.528 15.446 35.366 1.00 86.00 191 ARG A CA 1
ATOM 1490 C C . ARG A 1 191 ? -28.338 15.320 34.411 1.00 86.00 191 ARG A C 1
ATOM 1492 O O . ARG A 1 191 ? -27.277 15.883 34.678 1.00 86.00 191 ARG A O 1
ATOM 1499 N N . ASP A 1 192 ? -28.512 14.593 33.310 1.00 83.69 192 ASP A N 1
ATOM 1500 C CA . ASP A 1 192 ? -27.492 14.506 32.258 1.00 83.69 192 ASP A CA 1
ATOM 1501 C C . ASP A 1 192 ? -27.328 15.907 31.623 1.00 83.69 192 ASP A C 1
ATOM 1503 O O . ASP A 1 192 ? -28.338 16.497 31.215 1.00 83.69 192 ASP A O 1
ATOM 1507 N N . PRO A 1 193 ? -26.117 16.502 31.584 1.00 71.44 193 PRO A N 1
ATOM 1508 C CA . PRO A 1 193 ? -25.908 17.821 30.997 1.00 71.44 193 PRO A CA 1
ATOM 1509 C C . PRO A 1 193 ? -26.312 17.826 29.518 1.00 71.44 193 PRO A C 1
ATOM 1511 O O . PRO A 1 193 ? -25.642 17.276 28.644 1.00 71.44 193 PRO A O 1
ATOM 1514 N N . PHE A 1 194 ? -27.435 18.478 29.226 1.00 59.69 194 PHE A N 1
ATOM 1515 C CA . PHE A 1 194 ? -27.997 18.521 27.885 1.00 59.69 194 PHE A CA 1
ATOM 1516 C C . PHE A 1 194 ? -27.153 19.428 26.975 1.00 59.69 194 PHE A C 1
ATOM 1518 O O . PHE A 1 194 ? -27.059 20.637 27.198 1.00 59.69 194 PHE A O 1
ATOM 1525 N N . LYS A 1 195 ? -26.600 18.891 25.879 1.00 54.12 195 LYS A N 1
ATOM 1526 C CA . LYS A 1 195 ? -26.198 19.726 24.735 1.00 54.12 195 LYS A CA 1
ATOM 1527 C C . LYS A 1 195 ? -27.469 20.104 23.983 1.00 54.12 195 LYS A C 1
ATOM 1529 O O . LYS A 1 195 ? -28.072 19.265 23.317 1.00 54.12 195 LYS A O 1
ATOM 1534 N N . LYS A 1 196 ? -27.910 21.357 24.113 1.00 51.56 196 LYS A N 1
ATOM 1535 C CA . LYS A 1 196 ? -29.106 21.869 23.431 1.00 51.56 196 LYS A CA 1
ATOM 1536 C C . LYS A 1 196 ? -28.917 21.754 21.917 1.00 51.56 196 LYS A C 1
ATOM 1538 O O . LYS A 1 196 ? -28.235 22.572 21.314 1.00 51.56 196 LYS A O 1
ATOM 1543 N N . ASN A 1 197 ? -29.516 20.734 21.308 1.00 53.06 197 ASN A N 1
ATOM 1544 C CA . ASN A 1 197 ? -29.573 20.612 19.860 1.00 53.06 197 ASN A CA 1
ATOM 1545 C C . ASN A 1 197 ? -30.730 21.506 19.367 1.00 53.06 197 ASN A C 1
ATOM 1547 O O . ASN A 1 197 ? -31.885 21.200 19.681 1.00 53.06 197 ASN A O 1
ATOM 1551 N N . PRO A 1 198 ? -30.470 22.626 18.666 1.00 55.41 198 PRO A N 1
ATOM 1552 C CA . PRO A 1 198 ? -31.478 23.659 18.400 1.00 55.41 198 PRO A CA 1
ATOM 1553 C C . PRO A 1 198 ? -32.670 23.182 17.551 1.00 55.41 198 PRO A C 1
ATOM 1555 O O . PRO A 1 198 ? -33.692 23.861 17.519 1.00 55.41 198 PRO A O 1
ATOM 1558 N N . GLY A 1 199 ? -32.572 22.014 16.902 1.00 55.88 199 GLY A N 1
ATOM 1559 C CA . GLY A 1 199 ? -33.609 21.457 16.026 1.00 55.88 199 GLY A CA 1
ATOM 1560 C C . GLY A 1 199 ? -34.532 20.389 16.630 1.00 55.88 199 GLY A C 1
ATOM 1561 O O . GLY A 1 199 ? -35.432 19.932 15.933 1.00 55.88 199 GLY A O 1
ATOM 1562 N N . ARG A 1 200 ? -34.350 19.951 17.888 1.00 53.09 200 ARG A N 1
ATOM 1563 C CA . ARG A 1 200 ? -35.222 18.924 18.500 1.00 53.09 200 ARG A CA 1
ATOM 1564 C C . ARG A 1 200 ? -35.954 19.470 19.722 1.00 53.09 200 ARG A C 1
ATOM 1566 O O . ARG A 1 200 ? -35.340 19.721 20.754 1.00 53.09 200 ARG A O 1
ATOM 1573 N N . LYS A 1 201 ? -37.286 19.573 19.637 1.00 57.69 201 LYS A N 1
ATOM 1574 C CA . LYS A 1 201 ? -38.160 19.694 20.815 1.00 57.69 201 LYS A CA 1
ATOM 1575 C C . LYS A 1 201 ? -38.273 18.320 21.495 1.00 57.69 201 LYS A C 1
ATOM 1577 O O . LYS A 1 201 ? -39.318 17.686 21.440 1.00 57.69 201 LYS A O 1
ATOM 1582 N N . CYS A 1 202 ? -37.195 17.830 22.103 1.00 50.16 202 CYS A N 1
ATOM 1583 C CA . CYS A 1 202 ? -37.359 16.866 23.191 1.00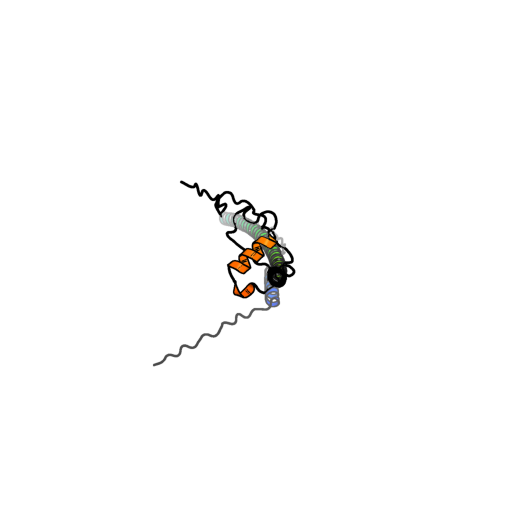 50.16 202 CYS A CA 1
ATOM 1584 C C . CYS A 1 202 ? -37.883 17.661 24.395 1.00 50.16 202 CYS A C 1
ATOM 1586 O O . CYS A 1 202 ? -37.355 18.731 24.693 1.00 50.16 202 CYS A O 1
ATOM 1588 N N . SER A 1 203 ? -38.961 17.187 25.020 1.00 48.25 203 SER A N 1
ATOM 1589 C CA . SER A 1 203 ? -39.595 17.786 26.205 1.00 48.25 203 SER A CA 1
ATOM 1590 C C . SER A 1 203 ? -38.554 18.299 27.222 1.00 48.25 203 SER A C 1
ATOM 1592 O O . SER A 1 203 ? -37.713 17.504 27.621 1.00 48.25 203 SER A O 1
ATOM 1594 N N . ARG A 1 204 ? -38.512 19.525 27.767 1.00 49.84 204 ARG A N 1
ATOM 1595 C CA . ARG A 1 204 ? -39.313 20.769 27.726 1.00 49.84 204 ARG A CA 1
ATOM 1596 C C . ARG A 1 204 ? -40.763 20.672 27.256 1.00 49.84 204 ARG A C 1
ATOM 1598 O O . ARG A 1 204 ? -41.172 21.360 26.325 1.00 49.84 204 ARG A O 1
ATOM 1605 N N . ILE A 1 205 ? -41.564 19.852 27.933 1.00 39.34 205 ILE A N 1
ATOM 1606 C CA . ILE A 1 205 ? -43.000 20.140 28.004 1.00 39.34 205 ILE A CA 1
ATOM 1607 C C . ILE A 1 205 ? -43.124 21.258 29.039 1.00 39.34 205 ILE A C 1
ATOM 1609 O O . ILE A 1 205 ? -43.100 21.014 30.240 1.00 39.34 205 ILE A O 1
ATOM 1613 N N . GLN A 1 206 ? -43.168 22.505 28.570 1.00 37.16 206 GLN A N 1
ATOM 1614 C CA . GLN A 1 206 ? -43.769 23.577 29.356 1.00 37.16 206 GLN A CA 1
ATOM 1615 C C . GLN A 1 206 ? -45.251 23.224 29.463 1.00 37.16 206 GLN A C 1
ATOM 1617 O O . GLN A 1 206 ? -45.992 23.349 28.489 1.00 37.16 206 GLN A O 1
ATOM 1622 N N . GLY A 1 207 ? -45.651 22.685 30.613 1.00 37.84 207 GLY A N 1
ATOM 1623 C CA . GLY A 1 207 ? -47.044 22.405 30.924 1.00 37.84 207 GLY A CA 1
ATOM 1624 C C . GLY A 1 207 ? -47.841 23.704 30.927 1.00 37.84 207 GLY A C 1
ATOM 1625 O O . GLY A 1 207 ? -47.827 24.449 31.899 1.00 37.84 207 GLY A O 1
ATOM 1626 N N . GLY A 1 208 ? -48.532 23.976 29.825 1.00 39.16 208 GLY A N 1
ATOM 1627 C CA . GLY A 1 208 ? -49.644 24.911 29.781 1.00 39.16 208 GLY A CA 1
ATOM 1628 C C . GLY A 1 208 ? -50.937 24.169 30.093 1.00 39.16 208 GLY A C 1
ATOM 1629 O O . GLY A 1 208 ? -51.717 23.923 29.184 1.00 39.16 208 GLY A O 1
ATOM 1630 N N . TYR A 1 209 ? -51.162 23.809 31.358 1.00 34.75 209 TYR A N 1
ATOM 1631 C CA . TYR A 1 209 ? -52.516 23.565 31.858 1.00 34.75 209 TYR A CA 1
ATOM 1632 C C . TYR A 1 209 ? -53.012 24.888 32.451 1.00 34.75 209 TYR A C 1
ATOM 1634 O O . TYR A 1 209 ? -52.695 25.237 33.586 1.00 34.75 209 TYR A O 1
ATOM 1642 N N . ARG A 1 210 ? -53.729 25.673 31.638 1.00 39.97 210 ARG A N 1
ATOM 1643 C CA . ARG A 1 210 ? -54.587 26.751 32.142 1.00 39.97 210 ARG A CA 1
ATOM 1644 C C . ARG A 1 210 ? -55.877 26.102 32.624 1.00 39.97 210 ARG A C 1
ATOM 1646 O O . ARG A 1 210 ? -56.554 25.454 31.834 1.00 39.97 210 ARG A O 1
ATOM 1653 N N . GLY A 1 211 ? -56.183 26.285 33.904 1.00 38.69 211 GLY A N 1
ATOM 1654 C CA . GLY A 1 211 ? -57.536 26.108 34.412 1.00 38.69 211 GLY A CA 1
ATOM 1655 C C . GLY A 1 211 ? -58.494 27.102 33.753 1.00 38.69 211 GLY A C 1
ATOM 1656 O O . GLY A 1 211 ? -58.104 28.233 33.440 1.00 38.69 211 GLY A O 1
ATOM 1657 N N . GLY A 1 212 ? -59.721 26.637 33.546 1.00 33.53 212 GLY A N 1
ATOM 1658 C CA . GLY A 1 212 ? -60.854 27.343 32.960 1.00 33.53 212 GLY A CA 1
ATOM 1659 C C . GLY A 1 212 ? -61.949 26.341 32.659 1.00 33.53 212 GLY A C 1
ATOM 1660 O O . GLY A 1 212 ? -61.774 25.611 31.662 1.00 33.53 212 GLY A O 1
#

Sequence (212 aa):
MEAHLAPEGPVVLEQGSPQQWEAQMIQLTAVGGSSLRGKEDFPESNALALLEPRNGGVYKLLLSLKKEIRERFEISENNQAKIQEACVTLETKINQLTDGVGMVEEAMEQQKNQVLANSQDIAYLKRGERAMQDKLEFLENNMRRNNIRVLGVPEGAEGADLKGYLILLIKEAMPGLAHLKLEDDIQRIHRDPFKKNPGRKCSRIQGGYRGG

Foldseek 3Di:
DDDDDDDDDDDPPPPDPPVVVVVVVVVVVVVVPPPPPPPPPPPPPPPPPPDDDPPVVVVVVVVVVVVVVVVVVVVVVVVVVVVVVVVVVVVVVVVVVVVVVVVVVVVVVVVVVVVVVVVVVVVVVVVVVVVVVVVVVVVVCVVCVPPDDDPDDAPCPCPPHVLVSVLVVCCVVPVVCVPDPCVVVDPDDDDDPDPPPVPDPPDPPPDPPDDD